Protein 2R5X (pdb70)

Structure (mmCIF, N/CA/C/O backbone):
data_2R5X
#
_entry.id   2R5X
#
_cell.length_a   79.158
_cell.length_b   92.319
_cell.length_c   33.843
_cell.angle_alpha   90.00
_cell.angle_beta   90.00
_cell.angle_gamma   90.00
#
_symmetry.space_group_name_H-M   'P 21 21 2'
#
loop_
_entity.id
_entity.type
_entity.pdbx_description
1 polymer 'Uncharacterized conserved protein'
2 water water
#
loop_
_atom_site.group_PDB
_atom_site.id
_atom_site.type_symbol
_atom_site.label_atom_id
_atom_site.label_alt_id
_atom_site.label_comp_id
_atom_site.label_asym_id
_atom_site.label_entity_id
_atom_site.label_seq_id
_atom_site.pdbx_PDB_ins_code
_atom_site.Cartn_x
_atom_site.Cartn_y
_atom_site.Cartn_z
_atom_site.occupancy
_atom_site.B_iso_or_equiv
_atom_site.auth_seq_id
_atom_site.auth_comp_id
_atom_site.auth_asym_id
_atom_site.auth_atom_id
_atom_site.pdbx_PDB_model_num
ATOM 1 N N . SER A 1 2 ? -6.184 20.475 9.954 1.00 44.27 0 SER A N 1
ATOM 2 C CA A SER A 1 2 ? -7.077 20.624 11.145 0.50 52.12 0 SER A CA 1
ATOM 3 C CA B SER A 1 2 ? -7.124 20.639 11.104 0.50 51.99 0 SER A CA 1
ATOM 4 C C . SER A 1 2 ? -7.676 19.301 11.608 1.00 47.68 0 SER A C 1
ATOM 5 O O . SER A 1 2 ? -8.436 19.257 12.583 1.00 53.54 0 SER A O 1
ATOM 10 N N . LEU A 1 3 ? -7.314 18.218 10.927 1.00 43.79 1 LEU A N 1
ATOM 11 C CA . LEU A 1 3 ? -7.718 16.894 11.366 1.00 25.35 1 LEU A CA 1
ATOM 12 C C . LEU A 1 3 ? -6.777 16.448 12.468 1.00 27.32 1 LEU A C 1
ATOM 13 O O . LEU A 1 3 ? -5.570 16.549 12.322 1.00 28.42 1 LEU A O 1
ATOM 18 N N . LYS A 1 4 ? -7.334 15.968 13.573 1.00 17.55 2 LYS A N 1
ATOM 19 C CA . LYS A 1 4 ? -6.525 15.466 14.675 1.00 20.34 2 LYS A CA 1
ATOM 20 C C . LYS A 1 4 ? -6.774 13.978 14.837 1.00 25.38 2 LYS A C 1
ATOM 21 O O . LYS A 1 4 ? -7.800 13.462 14.397 1.00 24.91 2 LYS A O 1
ATOM 27 N N . PHE A 1 5 ? -5.824 13.290 15.458 1.00 22.54 3 PHE A N 1
ATOM 28 C CA . PHE A 1 5 ? -5.994 11.882 15.772 1.00 27.28 3 PHE A CA 1
ATOM 29 C C . PHE A 1 5 ? -5.943 11.688 17.279 1.00 29.96 3 PHE A C 1
ATOM 30 O O . PHE A 1 5 ? -4.875 11.762 17.900 1.00 27.13 3 PHE A O 1
ATOM 38 N N . GLU A 1 6 ? -7.118 11.468 17.855 1.00 25.48 4 GLU A N 1
ATOM 39 C CA . GLU A 1 6 ? -7.258 11.241 19.287 1.00 24.45 4 GLU A CA 1
ATOM 40 C C . GLU A 1 6 ? -7.110 9.759 19.618 1.00 30.16 4 GLU A C 1
ATOM 41 O O . GLU A 1 6 ? -7.241 8.903 18.737 1.00 34.51 4 GLU A O 1
ATOM 47 N N . ASN A 1 7 ? -6.830 9.468 20.888 1.00 26.67 5 ASN A N 1
ATOM 48 C CA . ASN A 1 7 ? -6.747 8.093 21.407 1.00 38.17 5 ASN A CA 1
ATOM 49 C C . ASN A 1 7 ? -5.701 7.184 20.751 1.00 39.41 5 ASN A C 1
ATOM 50 O O . ASN A 1 7 ? -5.893 5.972 20.667 1.00 36.10 5 ASN A O 1
ATOM 55 N N . THR A 1 8 ? -4.591 7.768 20.303 1.00 37.46 6 THR A N 1
ATOM 56 C CA . THR A 1 8 ? -3.450 6.982 19.826 1.00 33.80 6 THR A CA 1
ATOM 57 C C . THR A 1 8 ? -2.612 6.471 21.005 1.00 35.95 6 THR A C 1
ATOM 58 O O . THR A 1 8 ? -1.842 5.522 20.867 1.00 36.12 6 THR A O 1
ATOM 62 N N . GLY A 1 9 ? -2.747 7.132 22.152 1.00 36.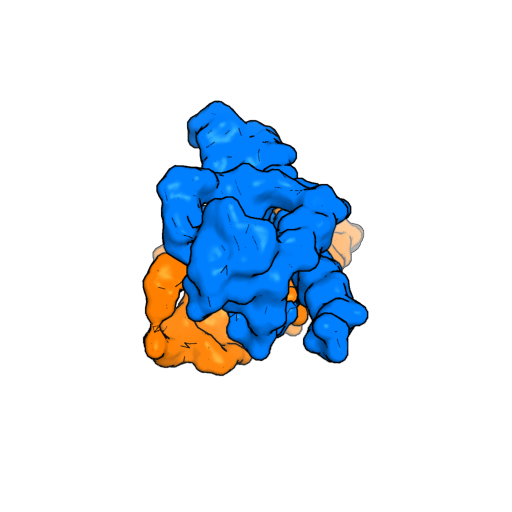31 7 GLY A N 1
ATOM 63 C CA . GLY A 1 9 ? -1.950 6.826 23.337 1.00 40.33 7 GLY A CA 1
ATOM 64 C C . GLY A 1 9 ? -0.625 7.570 23.430 1.00 43.46 7 GLY A C 1
ATOM 65 O O . GLY A 1 9 ? 0.097 7.433 24.424 1.00 35.35 7 GLY A O 1
ATOM 66 N N . LEU A 1 10 ? -0.307 8.361 22.404 1.00 28.57 8 LEU A N 1
ATOM 67 C CA . LEU A 1 10 ? 1.019 8.985 22.281 1.00 24.78 8 LEU A CA 1
ATOM 68 C C . LEU A 1 10 ? 1.286 10.064 23.322 1.00 27.39 8 LEU A C 1
ATOM 69 O O . LEU A 1 10 ? 2.422 10.236 23.770 1.00 32.14 8 LEU A O 1
ATOM 74 N N . GLU A 1 11 ? 0.229 10.764 23.727 1.00 27.90 9 GLU A N 1
ATOM 75 C CA . GLU A 1 11 ? 0.347 11.888 24.658 1.00 28.93 9 GLU A CA 1
ATOM 76 C C . GLU A 1 11 ? 0.563 11.445 26.111 1.00 32.44 9 GLU A C 1
ATOM 77 O O . GLU A 1 11 ? 0.725 12.287 26.997 1.00 37.94 9 GLU A O 1
ATOM 83 N N . ASN A 1 12 ? 0.563 10.133 26.347 1.00 42.76 10 ASN A N 1
ATOM 84 C CA . ASN A 1 12 ? 0.567 9.569 27.705 1.00 52.33 10 ASN A CA 1
ATOM 85 C C . ASN A 1 12 ? 1.932 9.106 28.217 1.00 53.65 10 ASN A C 1
ATOM 86 O O . ASN A 1 12 ? 2.055 8.712 29.381 1.00 66.12 10 ASN A O 1
ATOM 91 N N . GLN A 1 13 ? 2.945 9.140 27.356 1.00 43.70 11 GLN A N 1
ATOM 92 C CA . GLN A 1 13 ? 4.296 8.771 27.767 1.00 54.38 11 GLN A CA 1
ATOM 93 C C . GLN A 1 13 ? 5.375 9.620 27.089 1.00 53.90 11 GLN A C 1
ATOM 94 O O . GLN A 1 13 ? 5.175 10.162 26.001 1.00 59.92 11 GLN A O 1
ATOM 100 N N . THR A 1 14 ? 6.514 9.728 27.764 1.00 60.99 12 THR A N 1
ATOM 101 C CA . THR A 1 14 ? 7.640 10.537 27.311 1.00 46.18 12 THR A CA 1
ATOM 102 C C . THR A 1 14 ? 8.747 9.635 26.769 1.00 45.51 12 THR A C 1
ATOM 103 O O . THR A 1 14 ? 8.793 8.441 27.081 1.00 52.44 12 THR A O 1
ATOM 107 N N . VAL A 1 15 ? 9.636 10.206 25.962 1.00 37.41 13 VAL A N 1
ATOM 108 C CA . VAL A 1 15 ? 10.676 9.434 25.280 1.00 43.41 13 VAL A CA 1
ATOM 109 C C . VAL A 1 15 ? 11.923 10.294 25.021 1.00 34.27 13 VAL A C 1
ATOM 110 O O . VAL A 1 15 ? 11.815 11.501 24.795 1.00 41.15 13 VAL A O 1
ATOM 114 N N . GLU A 1 16 ? 13.100 9.673 25.087 1.00 42.00 14 GLU A N 1
ATOM 115 C CA . GLU A 1 16 ? 14.350 10.334 24.720 1.00 45.46 14 GLU A CA 1
ATOM 116 C C . GLU A 1 16 ? 14.372 10.640 23.221 1.00 38.55 14 GLU A C 1
ATOM 117 O O . GLU A 1 16 ? 13.953 9.807 22.415 1.00 44.78 14 GLU A O 1
ATOM 123 N N . LEU A 1 17 ? 14.859 11.834 22.872 1.00 36.78 15 LEU A N 1
ATOM 124 C CA . LEU A 1 17 ? 14.831 12.355 21.499 1.00 34.18 15 LEU A CA 1
ATOM 125 C C . LEU A 1 17 ? 15.556 11.477 20.470 1.00 40.80 15 LEU A C 1
ATOM 126 O O . LEU A 1 17 ? 15.032 11.248 19.376 1.00 35.46 15 LEU A O 1
ATOM 131 N N . SER A 1 18 ? 16.745 10.989 20.824 1.00 43.11 16 SER A N 1
ATOM 132 C CA . SER A 1 18 ? 17.525 10.115 19.940 1.00 36.23 16 SER A CA 1
ATOM 133 C C . SER A 1 18 ? 16.750 8.846 19.579 1.00 31.87 16 SER A C 1
ATOM 134 O O . SER A 1 18 ? 16.795 8.380 18.437 1.00 45.64 16 SER A O 1
ATOM 137 N N . ARG A 1 19 ? 16.028 8.312 20.557 1.00 28.61 17 ARG A N 1
ATOM 138 C CA . ARG A 1 19 ? 15.199 7.131 20.363 1.00 37.61 17 ARG A CA 1
ATOM 139 C C . ARG A 1 19 ? 13.958 7.454 19.531 1.00 43.81 17 ARG A C 1
ATOM 140 O O . ARG A 1 19 ? 13.528 6.637 18.713 1.00 43.42 17 ARG A O 1
ATOM 148 N N . LEU A 1 20 ? 13.406 8.652 19.728 1.00 42.97 18 LEU A N 1
ATOM 149 C CA . LEU A 1 20 ? 12.274 9.129 18.930 1.00 36.54 18 LEU A CA 1
ATOM 150 C C . LEU A 1 20 ? 12.672 9.318 17.465 1.00 29.93 18 LEU A C 1
ATOM 151 O O . LEU A 1 20 ? 11.976 8.828 16.565 1.00 34.94 18 LEU A O 1
ATOM 156 N N . ASP A 1 21 ? 13.794 10.014 17.251 1.00 28.34 19 ASP A N 1
ATOM 157 C CA . ASP A 1 21 ? 14.382 10.254 15.930 1.00 32.69 19 ASP A CA 1
ATOM 158 C C . ASP A 1 21 ? 14.579 8.981 15.100 1.00 38.67 19 ASP A C 1
ATOM 159 O O . ASP A 1 21 ? 14.232 8.951 13.916 1.00 33.95 19 ASP A O 1
ATOM 164 N N . ASP A 1 22 ? 15.140 7.947 15.730 1.00 42.55 20 ASP A N 1
ATOM 165 C CA A ASP A 1 22 ? 15.355 6.666 15.068 0.50 36.26 20 ASP A CA 1
ATOM 166 C CA B ASP A 1 22 ? 15.355 6.654 15.078 0.50 36.70 20 ASP A CA 1
ATOM 167 C C . ASP A 1 22 ? 14.032 6.054 14.615 1.00 29.68 20 ASP A C 1
ATOM 168 O O . ASP A 1 22 ? 13.911 5.606 13.473 1.00 38.33 20 ASP A O 1
ATOM 177 N N . ILE A 1 23 ? 13.046 6.058 15.512 1.00 26.16 21 ILE A N 1
ATOM 178 C CA . ILE A 1 23 ? 11.715 5.514 15.235 1.00 29.94 21 ILE A CA 1
ATOM 179 C C . ILE A 1 23 ? 11.032 6.245 14.071 1.00 35.38 21 ILE A C 1
ATOM 180 O O . ILE A 1 23 ? 10.536 5.602 13.146 1.00 35.82 21 ILE A O 1
ATOM 185 N N . MET A 1 24 ? 11.053 7.579 14.104 1.00 29.58 22 MET A N 1
ATOM 186 C CA . MET A 1 24 ? 10.411 8.416 13.072 1.00 20.55 22 MET A CA 1
ATOM 187 C C . MET A 1 24 ? 10.971 8.229 11.675 1.00 25.36 22 MET A C 1
ATOM 188 O O . MET 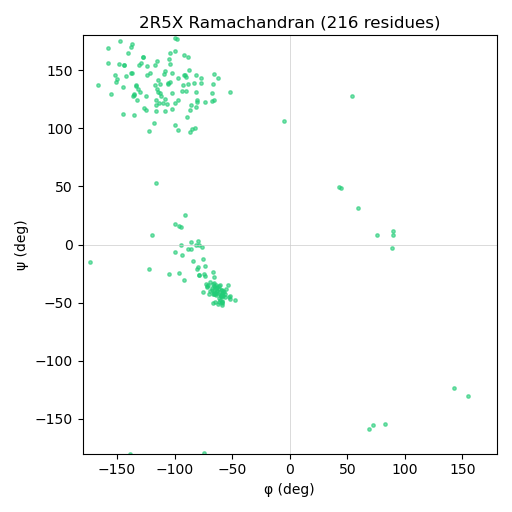A 1 24 ? 10.205 8.113 10.708 1.00 25.03 22 MET A O 1
ATOM 193 N N . GLU A 1 25 ? 12.299 8.211 11.571 1.00 31.91 23 GLU A N 1
ATOM 194 C CA . GLU A 1 25 ? 12.971 8.011 10.280 1.00 47.18 23 GLU A CA 1
ATOM 195 C C . GLU A 1 25 ? 12.618 6.653 9.666 1.00 40.13 23 GLU A C 1
ATOM 196 O O . GLU A 1 25 ? 12.420 6.540 8.454 1.00 36.47 23 GLU A O 1
ATOM 202 N N . ARG A 1 26 ? 12.517 5.649 10.514 1.00 40.39 24 ARG A N 1
ATOM 203 C CA A ARG A 1 26 ? 12.151 4.298 10.145 0.50 40.87 24 ARG A CA 1
ATOM 204 C CA B ARG A 1 26 ? 12.163 4.284 10.183 0.50 43.02 24 ARG A CA 1
ATOM 205 C C . ARG A 1 26 ? 10.752 4.222 9.613 1.00 41.13 24 ARG A C 1
ATOM 206 O O . ARG A 1 26 ? 10.450 3.462 8.749 1.00 38.79 24 ARG A O 1
ATOM 221 N N . LEU A 1 27 ? 9.882 5.025 10.178 1.00 37.26 25 LEU A N 1
ATOM 222 C CA . LEU A 1 27 ? 8.472 4.998 9.803 1.00 29.85 25 LEU A CA 1
ATOM 223 C C . LEU A 1 27 ? 8.100 6.020 8.739 1.00 25.38 25 LEU A C 1
ATOM 224 O O . LEU A 1 27 ? 6.920 6.291 8.518 1.00 30.65 25 LEU A O 1
ATOM 229 N N . GLY A 1 28 ? 9.109 6.566 8.069 1.00 31.37 26 GLY A N 1
ATOM 230 C CA . GLY A 1 28 ? 8.890 7.428 6.906 1.00 32.16 26 GLY A CA 1
ATOM 231 C C . GLY A 1 28 ? 8.735 8.916 7.184 1.00 30.20 26 GLY A C 1
ATOM 232 O O . GLY A 1 28 ? 8.359 9.673 6.290 1.00 28.51 26 GLY A O 1
ATOM 233 N N . PHE A 1 29 ? 9.038 9.339 8.408 1.00 29.38 27 PHE A N 1
ATOM 234 C CA . PHE A 1 29 ? 8.927 10.751 8.785 1.00 27.80 27 PHE A CA 1
ATOM 235 C C . PHE A 1 29 ? 10.244 11.469 8.528 1.00 31.78 27 PHE A C 1
ATOM 236 O O . PHE A 1 29 ? 11.317 10.883 8.677 1.00 41.01 27 PHE A O 1
ATOM 244 N N . VAL A 1 30 ? 10.160 12.738 8.138 1.00 27.21 28 VAL A N 1
ATOM 245 C CA . VAL A 1 30 ? 11.335 13.616 8.112 1.00 28.01 28 VAL A CA 1
ATOM 246 C C . VAL A 1 30 ? 11.115 14.766 9.104 1.00 33.20 28 VAL A C 1
ATOM 247 O O . VAL A 1 30 ? 9.965 15.102 9.409 1.00 30.77 28 VAL A O 1
ATOM 251 N N . ARG A 1 31 ? 12.164 15.361 9.621 1.00 31.85 29 ARG A N 1
ATOM 252 C CA A ARG A 1 31 ? 12.029 16.494 10.505 0.50 26.93 29 ARG A CA 1
ATOM 253 C CA B ARG A 1 31 ? 12.036 16.478 10.537 0.50 25.59 29 ARG A CA 1
ATOM 254 C C . ARG A 1 31 ? 11.437 17.672 9.805 1.00 29.49 29 ARG A C 1
ATOM 255 O O . ARG A 1 31 ? 11.736 17.905 8.688 1.00 24.13 29 ARG A O 1
ATOM 270 N N . ALA A 1 32 ? 10.607 18.404 10.492 1.00 24.36 30 ALA A N 1
ATOM 271 C CA . ALA A 1 32 ? 9.968 19.575 9.917 1.00 30.71 30 ALA A CA 1
ATOM 272 C C . ALA A 1 32 ? 9.997 20.707 10.926 1.00 28.63 30 ALA A C 1
ATOM 273 O O . ALA A 1 32 ? 10.401 20.503 12.074 1.00 23.85 30 ALA A O 1
ATOM 275 N N . ALA A 1 33 ? 9.576 21.896 10.484 1.00 32.27 31 ALA A N 1
ATOM 276 C CA . ALA A 1 33 ? 9.470 23.104 11.325 1.00 33.00 31 ALA A CA 1
ATOM 277 C C . ALA A 1 33 ? 10.662 23.285 12.253 1.00 28.78 31 ALA A C 1
ATOM 278 O O . ALA A 1 33 ? 10.504 23.495 13.456 1.00 25.38 31 ALA A O 1
ATOM 280 N N . GLN A 1 34 ? 11.856 23.192 11.681 1.00 22.29 32 GLN A N 1
ATOM 281 C CA . GLN A 1 34 ? 13.078 23.092 12.479 1.00 31.37 32 GLN A CA 1
ATOM 282 C C . GLN A 1 34 ? 13.562 24.425 13.047 1.00 32.35 32 GLN A C 1
ATOM 283 O O . GLN A 1 34 ? 14.565 24.476 13.755 1.00 34.66 32 GLN A O 1
ATOM 289 N N . TRP A 1 35 ? 12.827 25.491 12.751 1.00 31.12 33 TRP A N 1
ATOM 290 C CA . TRP A 1 35 ? 13.079 26.806 13.332 1.00 38.52 33 TRP A CA 1
ATOM 291 C C . TRP A 1 35 ? 12.657 26.883 14.796 1.00 40.07 33 TRP A C 1
ATOM 292 O O . TRP A 1 35 ? 13.199 27.685 15.562 1.00 32.72 33 TRP A O 1
ATOM 303 N N . ASP A 1 36 ? 11.682 26.051 15.163 1.00 34.76 34 ASP A N 1
ATOM 304 C CA . ASP A 1 36 ? 11.114 26.020 16.508 1.00 32.93 34 ASP A CA 1
ATOM 305 C C . ASP A 1 36 ? 12.104 25.365 17.470 1.00 32.89 34 ASP A C 1
ATOM 306 O O . ASP A 1 36 ? 12.518 24.224 17.259 1.00 32.56 34 ASP A O 1
ATOM 311 N N . TYR A 1 37 ? 12.481 26.096 18.519 1.00 29.07 35 TYR A N 1
ATOM 312 C CA . TYR A 1 37 ? 13.418 25.585 19.527 1.00 28.52 35 TYR A CA 1
ATOM 313 C C . TYR A 1 37 ? 12.740 24.937 20.744 1.00 22.75 35 TYR A C 1
ATOM 314 O O . TYR A 1 37 ? 13.409 24.328 21.579 1.00 32.07 35 TYR A O 1
ATOM 323 N N . GLU A 1 38 ? 11.422 25.077 20.840 1.00 24.68 36 GLU A N 1
ATOM 324 C CA . GLU A 1 38 ? 10.656 24.459 21.925 1.00 30.46 36 GLU A CA 1
ATOM 325 C C . GLU A 1 38 ? 10.139 23.074 21.561 1.00 39.33 36 GLU A C 1
ATOM 326 O O . GLU A 1 38 ? 9.996 22.212 22.437 1.00 39.33 36 GLU A O 1
ATOM 332 N N . ARG A 1 39 ? 9.871 22.872 20.269 1.00 28.74 37 ARG A N 1
ATOM 333 C CA . ARG A 1 39 ? 9.225 21.659 19.770 1.00 26.84 37 ARG A CA 1
ATOM 334 C C . ARG A 1 39 ? 10.051 20.907 18.736 1.00 24.70 37 ARG A C 1
ATOM 335 O O . ARG A 1 39 ? 10.787 21.514 17.958 1.00 26.84 37 ARG A O 1
ATOM 343 N N . VAL A 1 40 ? 9.915 19.582 18.727 1.00 24.84 38 VAL A N 1
ATOM 344 C CA . VAL A 1 40 ? 10.386 18.768 17.602 1.00 25.62 38 VAL A CA 1
ATOM 345 C C . VAL A 1 40 ? 9.177 18.311 16.795 1.00 21.79 38 VAL A C 1
ATOM 346 O O . VAL A 1 40 ? 8.154 17.938 17.362 1.00 20.89 38 VAL A O 1
ATOM 350 N N . THR A 1 41 ? 9.313 18.341 15.473 1.00 24.68 39 THR A N 1
ATOM 351 C CA . THR A 1 41 ? 8.213 18.079 14.561 1.00 22.75 39 THR A CA 1
ATOM 352 C C . THR A 1 41 ? 8.658 17.108 13.473 1.00 27.45 39 THR A C 1
ATOM 353 O O . THR A 1 41 ? 9.757 17.239 12.927 1.00 26.18 39 THR A O 1
ATOM 357 N N . TYR A 1 42 ? 7.800 16.136 13.164 1.00 24.11 40 TYR A N 1
ATOM 358 C CA . TYR A 1 42 ? 8.083 15.151 12.125 1.00 25.67 40 TYR A CA 1
ATOM 359 C C . TYR A 1 42 ? 6.906 15.051 11.180 1.00 24.60 40 TYR A C 1
ATOM 360 O O . TYR A 1 42 ? 5.769 14.916 11.622 1.00 26.24 40 TYR A O 1
ATOM 369 N N . ASP A 1 43 ? 7.179 15.109 9.881 1.00 21.74 41 ASP A N 1
ATOM 370 C CA . ASP A 1 43 ? 6.121 15.035 8.874 1.00 20.62 41 ASP A CA 1
ATOM 371 C C . ASP A 1 43 ? 6.300 13.808 8.004 1.00 24.53 41 ASP A C 1
ATOM 372 O O . ASP A 1 43 ? 7.416 13.498 7.594 1.00 24.73 41 ASP A O 1
ATOM 377 N N . ARG A 1 44 ? 5.202 13.115 7.725 1.00 26.79 42 ARG A N 1
ATOM 378 C CA . ARG A 1 44 ? 5.193 12.109 6.669 1.00 26.30 42 ARG A CA 1
ATOM 379 C C . ARG A 1 44 ? 4.231 12.570 5.595 1.00 25.50 42 ARG A C 1
ATOM 380 O O . ARG A 1 44 ? 3.041 12.774 5.855 1.00 26.26 42 ARG A O 1
ATOM 388 N N . LYS A 1 45 ? 4.763 12.744 4.393 1.00 23.95 43 LYS A N 1
ATOM 389 C CA . LYS A 1 45 ? 4.022 13.347 3.294 1.00 30.75 43 LYS A CA 1
ATOM 390 C C . LYS A 1 45 ? 3.332 12.306 2.434 1.00 33.19 43 LYS A C 1
ATOM 391 O O . LYS A 1 45 ? 3.903 11.261 2.110 1.00 28.61 43 LYS A O 1
ATOM 397 N N . TYR A 1 46 ? 2.094 12.616 2.072 1.00 25.87 44 TYR A N 1
ATOM 398 C CA . TYR A 1 46 ? 1.319 11.826 1.144 1.00 26.76 44 TYR A CA 1
ATOM 399 C C . TYR A 1 46 ? 0.955 12.775 0.021 1.00 33.11 44 TYR A C 1
ATOM 400 O O . TYR A 1 46 ? 0.009 13.557 0.146 1.00 29.82 44 TYR A O 1
ATOM 409 N N . VAL A 1 47 ? 1.725 12.732 -1.062 1.00 27.86 45 VAL A N 1
ATOM 410 C CA . VAL A 1 47 ? 1.435 13.588 -2.211 1.00 38.73 45 VAL A CA 1
ATOM 411 C C . VAL A 1 47 ? 0.363 12.963 -3.096 1.00 39.21 45 VAL A C 1
ATOM 412 O O . VAL A 1 47 ? 0.340 11.748 -3.315 1.00 37.92 45 VAL A O 1
ATOM 416 N N . VAL A 1 48 ? -0.546 13.806 -3.570 1.00 37.21 46 VAL A N 1
ATOM 417 C CA . VAL A 1 48 ? -1.675 13.373 -4.386 1.00 39.12 46 VAL A CA 1
ATOM 418 C C . VAL A 1 48 ? -1.852 14.390 -5.503 1.00 37.65 46 VAL A C 1
ATOM 419 O O . VAL A 1 48 ? -1.097 15.359 -5.573 1.00 32.96 46 VAL A O 1
ATOM 423 N N . LYS A 1 49 ? -2.847 14.169 -6.362 1.00 34.86 47 LYS A N 1
ATOM 424 C CA . LYS A 1 49 ? -3.145 15.073 -7.476 1.00 40.18 47 LYS A CA 1
ATOM 425 C C . LYS A 1 49 ? -3.331 16.531 -7.042 1.00 37.27 47 LYS A C 1
ATOM 426 O O . LYS A 1 49 ? -2.769 17.443 -7.657 1.00 40.44 47 LYS A O 1
ATOM 432 N N . GLU A 1 50 ? -4.084 16.731 -5.963 1.00 34.24 48 GLU A N 1
ATOM 433 C CA . GLU A 1 50 ? -4.487 18.064 -5.528 1.00 40.77 48 GLU A CA 1
ATOM 434 C C . GLU A 1 50 ? -3.427 18.752 -4.678 1.00 49.04 48 GLU A C 1
ATOM 435 O O . GLU A 1 50 ? -3.491 19.964 -4.469 1.00 47.65 48 GLU A O 1
ATOM 441 N N . GLY A 1 51 ? -2.448 17.984 -4.200 1.00 43.72 49 GLY A N 1
ATOM 442 C CA . GLY A 1 51 ? -1.347 18.561 -3.437 1.00 44.14 49 GLY A CA 1
ATOM 443 C C . GLY A 1 51 ? -0.669 17.602 -2.488 1.00 38.14 49 GLY A C 1
ATOM 444 O O . GLY A 1 51 ? -0.289 16.505 -2.879 1.00 36.77 49 GLY A O 1
ATOM 445 N N . THR A 1 52 ? -0.512 18.031 -1.241 1.00 29.09 50 THR A N 1
ATOM 446 C CA . THR A 1 52 ? 0.211 17.263 -0.235 1.00 34.32 50 THR A CA 1
ATOM 447 C C . THR A 1 52 ? -0.589 17.201 1.052 1.00 27.16 50 THR A C 1
ATOM 448 O O . THR A 1 52 ? -0.998 18.229 1.595 1.00 31.88 50 THR A O 1
ATOM 452 N N . TYR A 1 53 ? -0.835 15.981 1.511 1.00 31.50 51 TYR A N 1
ATOM 453 C CA . TYR A 1 53 ? -1.267 15.750 2.874 1.00 21.20 51 TYR A CA 1
ATOM 454 C C . TYR A 1 53 ? -0.042 15.385 3.672 1.00 32.36 51 TYR A C 1
ATOM 455 O O . TYR A 1 53 ? 0.860 14.707 3.165 1.00 33.81 51 TYR A O 1
ATOM 464 N N . TYR A 1 54 ? 0.003 15.837 4.919 1.00 23.44 52 TYR A N 1
ATOM 465 C CA . TYR A 1 54 ? 1.125 15.500 5.779 1.00 25.75 52 TYR A CA 1
ATOM 466 C C . TYR A 1 54 ? 0.676 15.082 7.177 1.00 25.17 52 TYR A C 1
ATOM 467 O O . TYR A 1 54 ? -0.111 15.768 7.826 1.00 30.83 52 TYR A O 1
ATOM 476 N N . LEU A 1 55 ? 1.167 13.928 7.613 1.00 26.17 53 LEU A N 1
ATOM 477 C CA . LEU A 1 55 ? 0.906 13.438 8.957 1.00 25.77 53 LEU A CA 1
ATOM 478 C C . LEU A 1 55 ? 1.965 14.031 9.874 1.00 26.05 53 LEU A C 1
ATOM 479 O O . LEU A 1 55 ? 3.146 13.741 9.727 1.00 20.59 53 LEU A O 1
ATOM 484 N N . ARG A 1 56 ? 1.535 14.854 10.824 1.00 24.58 54 ARG A N 1
ATOM 485 C CA . ARG A 1 56 ? 2.469 15.590 11.667 1.00 26.23 54 ARG A CA 1
ATOM 486 C C . ARG A 1 56 ? 2.468 15.086 13.101 1.00 25.60 54 ARG A C 1
ATOM 487 O O . ARG A 1 56 ? 1.432 15.093 13.766 1.00 27.79 54 ARG A O 1
ATOM 495 N N . VAL A 1 57 ? 3.640 14.653 13.563 1.00 25.69 55 VAL A N 1
ATOM 496 C CA . VAL A 1 57 ? 3.848 14.257 14.961 1.00 19.67 55 VAL A CA 1
ATOM 497 C C . VAL A 1 57 ? 4.790 15.277 15.602 1.00 24.63 55 VAL A C 1
ATOM 498 O O . VAL A 1 57 ? 5.833 15.608 15.048 1.00 23.99 55 VAL A O 1
ATOM 502 N N . GLN A 1 58 ? 4.397 15.777 16.766 1.00 25.12 56 GLN A N 1
ATOM 503 C CA . GLN A 1 58 ? 5.100 16.867 17.404 1.00 22.95 56 GLN A CA 1
ATOM 504 C C . GLN A 1 58 ? 5.237 16.580 18.887 1.00 26.01 56 GLN A C 1
ATOM 505 O O . GLN A 1 58 ? 4.369 15.944 19.493 1.00 23.15 56 GLN A O 1
ATOM 511 N N . GLY A 1 59 ? 6.335 17.053 19.461 1.00 25.80 57 GLY A N 1
ATOM 512 C CA . GLY A 1 59 ? 6.573 16.948 20.888 1.00 23.87 57 GLY A CA 1
ATOM 513 C C . GLY A 1 59 ? 7.387 18.127 21.390 1.00 30.89 57 GLY A C 1
ATOM 514 O O . GLY A 1 59 ? 8.116 18.748 20.622 1.00 27.37 57 GLY A O 1
ATOM 515 N N . TYR A 1 60 ? 7.256 18.447 22.672 1.00 29.68 58 TYR A N 1
ATOM 516 C CA . TYR A 1 60 ? 8.110 19.469 23.276 1.00 28.30 58 TYR A CA 1
ATOM 517 C C . TYR A 1 60 ? 9.201 18.846 24.142 1.00 40.06 58 TYR A C 1
ATOM 518 O O . TYR A 1 60 ? 9.046 17.721 24.645 1.00 31.14 58 TYR A O 1
ATOM 527 N N . ALA A 1 61 ? 10.295 19.581 24.324 1.00 35.31 59 ALA A N 1
ATOM 528 C CA . ALA A 1 61 ? 11.362 19.142 25.213 1.00 44.81 59 ALA A CA 1
ATOM 529 C C . ALA A 1 61 ? 11.020 19.489 26.663 1.00 46.18 59 ALA A C 1
ATOM 530 O O . ALA A 1 61 ? 11.160 20.637 27.083 1.00 48.47 59 ALA A O 1
ATOM 532 N N . ILE A 1 62 ? 10.549 18.489 27.407 1.00 49.44 60 ILE A N 1
ATOM 533 C CA . ILE A 1 62 ? 10.197 18.643 28.823 1.00 60.35 60 ILE A CA 1
ATOM 534 C C . ILE A 1 62 ? 11.461 18.618 29.706 1.00 68.88 60 ILE A C 1
ATOM 535 O O . ILE A 1 62 ? 11.490 19.209 30.788 1.00 76.20 60 ILE A O 1
ATOM 540 N N . GLU A 1 63 ? 12.4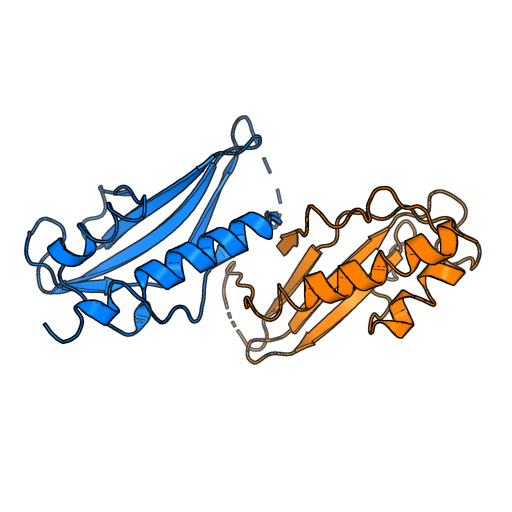95 17.954 29.209 1.00 69.85 61 GLU A N 1
ATOM 541 C CA . GLU A 1 63 ? 13.818 17.924 29.815 1.00 72.63 61 GLU A CA 1
ATOM 542 C C . GLU A 1 63 ? 14.860 18.061 28.700 1.00 67.60 61 GLU A C 1
ATOM 543 O O . GLU A 1 63 ? 14.617 17.617 27.607 1.00 63.89 61 GLU A O 1
ATOM 549 N N . GLY A 1 64 ? 15.997 18.696 28.973 1.00 58.81 62 GLY A N 1
ATOM 550 C CA . GLY A 1 64 ? 17.004 18.988 27.954 1.00 46.92 62 GLY A CA 1
ATOM 551 C C . GLY A 1 64 ? 16.508 20.035 26.976 1.00 46.98 62 GLY A C 1
ATOM 552 O O . GLY A 1 64 ? 15.599 20.805 27.292 1.00 53.92 62 GLY A O 1
ATOM 553 N N . ASN A 1 65 ? 17.104 20.073 25.788 1.00 52.87 63 ASN A N 1
ATOM 554 C CA . ASN A 1 65 ? 16.613 20.942 24.721 1.00 61.26 63 ASN A CA 1
ATOM 555 C C . ASN A 1 65 ? 16.677 20.287 23.337 1.00 64.25 63 ASN A C 1
ATOM 556 O O . ASN A 1 65 ? 17.369 19.286 23.146 1.00 65.81 63 ASN A O 1
ATOM 561 N N . VAL A 1 66 ? 15.959 20.885 22.387 1.00 65.36 64 VAL A N 1
ATOM 562 C CA . VAL A 1 66 ? 15.776 20.375 21.019 1.00 64.68 64 VAL A CA 1
ATOM 563 C C . VAL A 1 66 ? 17.089 20.056 20.275 1.00 66.55 64 VAL A C 1
ATOM 564 O O . VAL A 1 66 ? 17.171 19.083 19.516 1.00 62.67 64 VAL A O 1
ATOM 568 N N . ASP A 1 67 ? 18.120 20.855 20.541 1.00 73.59 65 ASP A N 1
ATOM 569 C CA . ASP A 1 67 ? 19.418 20.716 19.882 1.00 77.34 65 ASP A CA 1
ATOM 570 C C . ASP A 1 67 ? 20.362 19.696 20.539 1.00 78.55 65 ASP A C 1
ATOM 571 O O . ASP A 1 67 ? 21.498 19.517 20.094 1.00 81.05 65 ASP A O 1
ATOM 576 N N . SER A 1 68 ? 19.886 19.026 21.586 1.00 79.59 66 SER A N 1
ATOM 577 C CA . SER A 1 68 ? 20.684 18.032 22.298 1.00 81.41 66 SER A CA 1
ATOM 578 C C . SER A 1 68 ? 20.301 16.600 21.930 1.00 83.79 66 SER A C 1
ATOM 579 O O . SER A 1 68 ? 19.140 16.313 21.629 1.00 81.50 66 SER A O 1
ATOM 582 N N . ARG A 1 69 ? 21.296 15.713 21.955 1.00 92.61 67 ARG A N 1
ATOM 583 C CA . ARG A 1 69 ? 21.100 14.276 21.750 1.00 93.26 67 ARG A CA 1
ATOM 584 C C . ARG A 1 69 ? 20.188 13.712 22.842 1.00 93.03 67 ARG A C 1
ATOM 585 O O . ARG A 1 69 ? 19.212 13.013 22.547 1.00 80.79 67 ARG A O 1
ATOM 593 N N . TYR A 1 70 ? 20.509 14.027 24.097 1.00 93.62 68 TYR A N 1
ATOM 594 C CA . TYR A 1 70 ? 19.585 13.766 25.192 1.00 91.93 68 TYR A CA 1
ATOM 595 C C . TYR A 1 70 ? 18.641 14.941 25.419 1.00 86.53 68 TYR A C 1
ATOM 596 O O . TYR A 1 70 ? 19.044 16.012 25.886 1.00 94.56 68 TYR A O 1
ATOM 605 N N . ALA A 1 71 ? 17.382 14.716 25.070 1.00 69.88 69 ALA A N 1
ATOM 606 C CA . ALA A 1 71 ? 16.281 15.574 25.468 1.00 56.83 69 ALA A CA 1
ATOM 607 C C . ALA A 1 71 ? 15.126 14.635 25.748 1.00 44.74 69 ALA A C 1
ATOM 608 O O . ALA A 1 71 ? 15.012 13.592 25.108 1.00 36.62 69 ALA A O 1
ATOM 610 N N . LEU A 1 72 ? 14.294 14.967 26.726 1.00 42.98 70 LEU A N 1
ATOM 611 C CA . LEU A 1 72 ? 13.102 14.170 26.976 1.00 50.83 70 LEU A CA 1
ATOM 612 C C . LEU A 1 72 ? 11.922 14.841 26.282 1.00 50.05 70 LEU A C 1
ATOM 613 O O . LEU A 1 72 ? 11.652 16.024 26.503 1.00 47.01 70 LEU A O 1
ATOM 618 N N . ILE A 1 73 ? 11.241 14.078 25.430 1.00 42.16 71 ILE A N 1
ATOM 619 C CA . ILE A 1 73 ? 10.171 14.604 24.585 1.00 38.45 71 ILE A CA 1
ATOM 620 C C . ILE A 1 73 ? 8.796 14.118 25.054 1.00 30.27 71 ILE A C 1
ATOM 621 O O . ILE A 1 73 ? 8.566 12.919 25.216 1.00 41.08 71 ILE A O 1
ATOM 626 N N . LYS A 1 74 ? 7.893 15.060 25.299 1.00 35.09 72 LYS A N 1
ATOM 627 C CA . LYS A 1 74 ? 6.494 14.725 25.550 1.00 33.76 72 LYS A CA 1
ATOM 628 C C . LYS A 1 74 ? 5.688 15.009 24.270 1.00 34.06 72 LYS A C 1
ATOM 629 O O . LYS A 1 74 ? 5.595 16.155 23.828 1.00 29.92 72 LYS A O 1
ATOM 635 N N . LEU A 1 75 ? 5.103 13.961 23.693 1.00 27.44 73 LEU A N 1
ATOM 636 C CA . LEU A 1 75 ? 4.380 14.065 22.424 1.00 26.32 73 LEU A CA 1
ATOM 637 C C . LEU A 1 75 ? 2.991 14.675 22.575 1.00 28.26 73 LEU A C 1
ATOM 638 O O . LEU A 1 75 ? 2.287 14.435 23.558 1.00 27.70 73 LEU A O 1
ATOM 643 N N . LEU A 1 76 ? 2.614 15.465 21.576 1.00 27.97 74 LEU A N 1
ATOM 644 C CA . LEU A 1 76 ? 1.314 16.118 21.519 1.00 26.75 74 LEU A CA 1
ATOM 645 C C . LEU A 1 76 ? 0.384 15.327 20.600 1.00 28.51 74 LEU A C 1
ATOM 646 O O . LEU A 1 76 ? 0.788 14.324 20.025 1.00 22.84 74 LEU A O 1
ATOM 651 N N . THR A 1 77 ? -0.861 15.767 20.475 1.00 21.30 75 THR A N 1
ATOM 652 C CA . THR A 1 77 ? -1.834 15.086 19.630 1.00 27.00 75 THR A CA 1
ATOM 653 C C . THR A 1 77 ? -1.441 15.226 18.161 1.00 22.86 75 THR A C 1
ATOM 654 O O . THR A 1 77 ? -1.247 16.351 17.676 1.00 23.14 75 THR A O 1
ATOM 658 N N . PRO A 1 78 ? -1.278 14.084 17.459 1.00 23.77 76 PRO A N 1
ATOM 659 C CA . PRO A 1 78 ? -0.913 14.114 16.037 1.00 24.58 76 PRO A CA 1
ATOM 660 C C . PRO A 1 78 ? -1.996 14.724 15.177 1.00 24.01 76 PRO A C 1
ATOM 661 O O . PRO A 1 78 ? -3.187 14.597 15.496 1.00 27.50 76 PRO A O 1
ATOM 665 N N . ILE A 1 79 ? -1.579 15.403 14.110 1.00 21.65 77 ILE A N 1
ATOM 666 C CA . ILE A 1 79 ? -2.510 16.043 13.185 1.00 22.31 77 ILE A CA 1
ATOM 667 C C . ILE A 1 79 ? -2.251 15.631 11.739 1.00 36.07 77 ILE A C 1
ATOM 668 O O . ILE A 1 79 ? -1.176 15.112 11.424 1.00 35.23 77 ILE A O 1
ATOM 673 N N . MET A 1 80 ? -3.250 15.835 10.877 1.00 30.98 78 MET A N 1
ATOM 674 C CA . MET A 1 80 ? -3.047 15.753 9.430 1.00 29.91 78 MET A CA 1
ATOM 675 C C . MET A 1 80 ? -3.308 17.111 8.801 1.00 28.22 78 MET A C 1
ATOM 676 O O . MET A 1 80 ? -4.436 17.614 8.827 1.00 34.44 78 MET A O 1
ATOM 681 N N . GLY A 1 81 ? -2.256 17.702 8.247 1.00 24.99 79 GLY A N 1
ATOM 682 C CA . GLY A 1 81 ? -2.381 18.953 7.505 1.00 27.94 79 GLY A CA 1
ATOM 683 C C . GLY A 1 81 ? -2.599 18.726 6.021 1.00 28.95 79 GLY A C 1
ATOM 684 O O . GLY A 1 81 ? -2.343 17.639 5.499 1.00 31.49 79 GLY A O 1
ATOM 685 N N . LYS A 1 82 ? -3.064 19.769 5.345 1.00 31.50 80 LYS A N 1
ATOM 686 C CA . LYS A 1 82 ? -3.401 19.703 3.938 1.00 32.15 80 LYS A CA 1
ATOM 687 C C . LYS A 1 82 ? -2.877 20.942 3.215 1.00 32.82 80 LYS A C 1
ATOM 688 O O . LYS A 1 82 ? -3.144 22.071 3.631 1.00 29.96 80 LYS A O 1
ATOM 694 N N . HIS A 1 83 ? -2.135 20.718 2.134 1.00 27.44 81 HIS A N 1
ATOM 695 C CA . HIS A 1 83 ? -1.646 21.804 1.279 1.00 36.70 81 HIS A CA 1
ATOM 696 C C . HIS A 1 83 ? -2.011 21.592 -0.197 1.00 34.46 81 HIS A C 1
ATOM 697 O O . HIS A 1 83 ? -1.564 20.629 -0.823 1.00 32.66 81 HIS A O 1
ATOM 704 N N . TYR A 1 84 ? -2.803 22.510 -0.747 1.00 34.88 82 TYR A N 1
ATOM 705 C CA . TYR A 1 84 ? -3.234 22.448 -2.153 1.00 43.72 82 TYR A CA 1
ATOM 706 C C . TYR A 1 84 ? -2.167 22.958 -3.127 1.00 38.39 82 TYR A C 1
ATOM 707 O O . TYR A 1 84 ? -1.696 24.098 -3.006 1.00 32.51 82 TYR A O 1
ATOM 716 N N . TYR A 1 85 ? -1.806 22.106 -4.090 1.00 29.82 83 TYR A N 1
ATOM 717 C CA . TYR A 1 85 ? -0.945 22.469 -5.226 1.00 48.25 83 TYR A CA 1
ATOM 718 C C . TYR A 1 85 ? -1.197 21.536 -6.427 1.00 59.09 83 TYR A C 1
ATOM 719 O O . TYR A 1 85 ? -1.144 20.314 -6.280 1.00 60.00 83 TYR A O 1
ATOM 728 N N . PRO A 1 86 ? -1.435 22.100 -7.629 1.00 66.19 84 PRO A N 1
ATOM 729 C CA . PRO A 1 86 ? -1.504 23.513 -7.996 1.00 70.94 84 PRO A CA 1
ATOM 730 C C . PRO A 1 86 ? -2.876 24.148 -7.766 1.00 82.21 84 PRO A C 1
ATOM 731 O O . PRO A 1 86 ? -3.785 23.985 -8.588 1.00 85.64 84 PRO A O 1
ATOM 735 N N . HIS A 1 87 ? -2.990 24.860 -6.641 1.00 93.62 85 HIS A N 1
ATOM 736 C CA . HIS A 1 87 ? -4.170 25.647 -6.244 1.00 98.09 85 HIS A CA 1
ATOM 737 C C . HIS A 1 87 ? -5.487 24.866 -6.236 1.00 95.13 85 HIS A C 1
ATOM 738 O O . HIS A 1 87 ? -6.371 25.126 -5.418 1.00 90.77 85 HIS A O 1
ATOM 745 N N . ASP A 1 94 ? -14.350 24.634 5.123 1.00 79.34 92 ASP A N 1
ATOM 746 C CA . ASP A 1 94 ? -14.520 23.268 5.605 1.00 82.86 92 ASP A CA 1
ATOM 747 C C . ASP A 1 94 ? -13.805 22.269 4.693 1.00 76.69 92 ASP A C 1
ATOM 748 O O . ASP A 1 94 ? -14.258 21.985 3.579 1.00 64.67 92 ASP A O 1
ATOM 753 N N . GLU A 1 95 ? -12.685 21.743 5.183 1.00 72.90 93 GLU A N 1
ATOM 754 C CA . GLU A 1 95 ? -11.855 20.812 4.420 1.00 72.85 93 GLU A CA 1
ATOM 755 C C . GLU A 1 95 ? -12.455 19.406 4.391 1.00 62.26 93 GLU A C 1
ATOM 756 O O . GLU A 1 95 ? -12.980 18.920 5.396 1.00 57.68 93 GLU A O 1
ATOM 762 N N . HIS A 1 96 ? -12.390 18.765 3.251 1.00 58.42 94 HIS A N 1
ATOM 763 C CA . HIS A 1 96 ? -12.758 17.382 3.153 1.00 56.29 94 HIS A CA 1
ATOM 764 C C . HIS A 1 96 ? -11.519 16.545 3.167 1.00 54.28 94 HIS A C 1
ATOM 765 O O . HIS A 1 96 ? -10.655 16.684 2.352 1.00 64.51 94 HIS A O 1
ATOM 772 N N . PHE A 1 97 ? -11.436 15.666 4.116 1.00 40.84 95 PHE A N 1
ATOM 773 C CA . PHE A 1 97 ? -10.322 14.731 4.209 1.00 24.34 95 PHE A CA 1
ATOM 774 C C . PHE A 1 97 ? -10.741 13.355 3.706 1.00 33.67 95 PHE A C 1
ATOM 775 O O . PHE A 1 97 ? -11.782 12.846 4.108 1.00 27.51 95 PHE A O 1
ATOM 783 N N . PRO A 1 98 ? -9.941 12.761 2.805 1.00 28.94 96 PRO A N 1
ATOM 784 C CA . PRO A 1 98 ? -10.211 11.437 2.250 1.00 30.52 96 PRO A CA 1
ATOM 785 C C . PRO A 1 98 ? -10.090 10.343 3.296 1.00 33.06 96 PRO A C 1
ATOM 786 O O . PRO A 1 98 ? -9.094 10.284 4.010 1.00 24.20 96 PRO A O 1
ATOM 790 N N . SER A 1 99 ? -11.100 9.481 3.373 1.00 35.12 97 SER A N 1
ATOM 791 C CA . SER A 1 99 ? -11.160 8.433 4.398 1.00 36.05 97 SER A CA 1
ATOM 792 C C . SER A 1 99 ? -10.003 7.430 4.322 1.00 33.69 97 SER A C 1
ATOM 793 O O . SER A 1 99 ? -9.524 6.964 5.356 1.00 40.76 97 SER A O 1
ATOM 796 N N . SER A 1 100 ? -9.560 7.120 3.104 1.00 30.97 98 SER A N 1
ATOM 797 C CA . SER A 1 100 ? -8.436 6.202 2.887 1.00 38.94 98 SER A CA 1
ATOM 798 C C . SER A 1 100 ? -7.135 6.733 3.482 1.00 33.44 98 SER A C 1
ATOM 799 O O . SER A 1 100 ? -6.362 5.981 4.075 1.00 33.02 98 SER A O 1
ATOM 802 N N . LEU A 1 101 ? -6.901 8.028 3.317 1.00 26.25 99 LEU A N 1
ATOM 803 C CA . LEU A 1 101 ? -5.687 8.654 3.837 1.00 36.61 99 LEU A CA 1
ATOM 804 C C . LEU A 1 101 ? -5.723 8.757 5.363 1.00 28.84 99 LEU A C 1
ATOM 805 O O . LEU A 1 101 ? -4.700 8.583 6.024 1.00 38.35 99 LEU A O 1
ATOM 810 N N . VAL A 1 102 ? -6.913 9.011 5.903 1.00 28.17 100 VAL A N 1
ATOM 811 C CA . VAL A 1 102 ? -7.169 8.975 7.349 1.00 28.91 100 VAL A CA 1
ATOM 812 C C . VAL A 1 102 ? -6.838 7.621 7.960 1.00 30.97 100 VA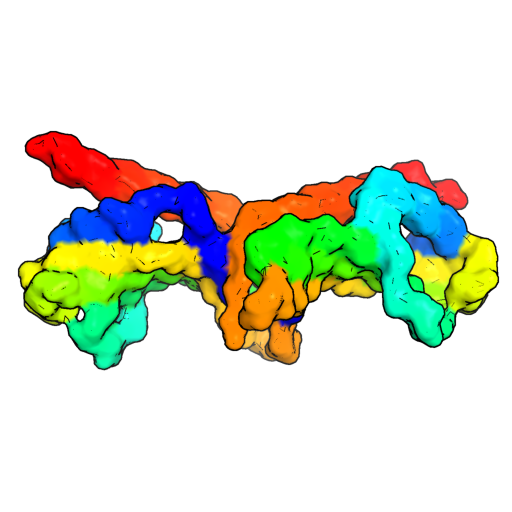L A C 1
ATOM 813 O O . VAL A 1 102 ? -6.197 7.546 9.017 1.00 38.16 100 VAL A O 1
ATOM 817 N N . SER A 1 103 ? -7.259 6.557 7.277 1.00 28.52 101 SER A N 1
ATOM 818 C CA . SER A 1 103 ? -6.990 5.192 7.719 1.00 27.02 101 SER A CA 1
ATOM 819 C C . SER A 1 103 ? -5.501 4.858 7.692 1.00 25.19 101 SER A C 1
ATOM 820 O O . SER A 1 103 ? -4.995 4.244 8.629 1.00 30.24 101 SER A O 1
ATOM 823 N N . GLN A 1 104 ? -4.808 5.278 6.633 1.00 31.07 102 GLN A N 1
ATOM 824 C CA . GLN A 1 104 ? -3.358 5.102 6.511 1.00 29.93 102 GLN A CA 1
ATOM 825 C C . GLN A 1 104 ? -2.589 5.811 7.628 1.00 32.01 102 GLN A C 1
ATOM 826 O O . GLN A 1 104 ? -1.639 5.252 8.189 1.00 22.98 102 GLN A O 1
ATOM 832 N N . CYS A 1 105 ? -3.005 7.034 7.949 1.00 26.30 103 CYS A N 1
ATOM 833 C CA . CYS A 1 105 ? -2.377 7.802 9.027 1.00 28.48 103 CYS A CA 1
ATOM 834 C C . CYS A 1 105 ? -2.636 7.164 10.384 1.00 24.88 103 CYS A C 1
ATOM 835 O O . CYS A 1 105 ? -1.753 7.124 11.231 1.00 23.68 103 CYS A O 1
ATOM 838 N N . GLN A 1 106 ? -3.843 6.654 10.579 1.00 27.76 104 GLN A N 1
ATOM 839 C CA . GLN A 1 106 ? -4.165 5.880 11.781 1.00 34.33 104 GLN A CA 1
ATOM 840 C C . GLN A 1 106 ? -3.253 4.669 11.951 1.00 26.15 104 GLN A C 1
ATOM 841 O O . GLN A 1 106 ? -2.826 4.373 13.065 1.00 33.21 104 GLN A O 1
ATOM 847 N N . ASN A 1 107 ? -2.949 3.991 10.840 1.00 30.08 105 ASN A N 1
ATOM 848 C CA . ASN A 1 107 ? -2.072 2.818 10.833 1.00 29.16 105 ASN A CA 1
ATOM 849 C C . ASN A 1 107 ? -0.635 3.158 11.194 1.00 33.54 105 ASN A C 1
ATOM 850 O O . ASN A 1 107 ? 0.017 2.424 11.940 1.00 32.22 105 ASN A O 1
ATOM 855 N N . VAL A 1 108 ? -0.146 4.267 10.646 1.00 27.90 106 VAL A N 1
ATOM 856 C CA . VAL A 1 108 ? 1.220 4.713 10.890 1.00 22.34 106 VAL A CA 1
ATOM 857 C C . VAL A 1 108 ? 1.381 5.108 12.362 1.00 27.80 106 VAL A C 1
ATOM 858 O O . VAL A 1 108 ? 2.375 4.764 12.999 1.00 23.32 106 VAL A O 1
ATOM 862 N N . LEU A 1 109 ? 0.382 5.791 12.911 1.00 23.73 107 LEU A N 1
ATOM 863 C CA . LEU A 1 109 ? 0.409 6.187 14.323 1.00 23.41 107 LEU A CA 1
ATOM 864 C C . LEU A 1 109 ? 0.383 4.987 15.285 1.00 23.81 107 LEU A C 1
ATOM 865 O O . LEU A 1 109 ? 1.036 5.006 16.334 1.00 26.39 107 LEU A O 1
ATOM 870 N N . ALA A 1 110 ? -0.359 3.946 14.915 1.00 21.50 108 ALA A N 1
ATOM 871 C CA . ALA A 1 110 ? -0.368 2.681 15.669 1.00 23.54 108 ALA A CA 1
ATOM 872 C C . ALA A 1 110 ? 1.022 2.046 15.745 1.00 24.67 108 ALA A C 1
ATOM 873 O O . ALA A 1 110 ? 1.417 1.515 16.785 1.00 31.45 108 ALA A O 1
ATOM 875 N N . GLN A 1 111 ? 1.777 2.114 14.655 1.00 23.19 109 GLN A N 1
ATOM 876 C CA . GLN A 1 111 ? 3.129 1.586 14.688 1.00 31.05 109 GLN A CA 1
ATOM 877 C C . GLN A 1 111 ? 4.115 2.534 15.366 1.00 31.51 109 GLN A C 1
ATOM 878 O O . GLN A 1 111 ? 5.102 2.077 15.924 1.00 29.10 109 GLN A O 1
ATOM 884 N N . VAL A 1 112 ? 3.837 3.837 15.347 1.00 25.01 110 VAL A N 1
ATOM 885 C CA . VAL A 1 112 ? 4.588 4.778 16.189 1.00 28.05 110 VAL A CA 1
ATOM 886 C C . VAL A 1 112 ? 4.430 4.350 17.654 1.00 21.47 110 VAL A C 1
ATOM 887 O O . VAL A 1 112 ? 5.417 4.163 18.358 1.00 28.90 110 VAL A O 1
ATOM 891 N N . LYS A 1 113 ? 3.183 4.161 18.081 1.00 23.04 111 LYS A N 1
ATOM 892 C CA . LYS A 1 113 ? 2.869 3.762 19.451 1.00 28.90 111 LYS A CA 1
ATOM 893 C C . LYS A 1 113 ? 3.500 2.415 19.849 1.00 30.48 111 LYS A C 1
ATOM 894 O O . LYS A 1 113 ? 4.072 2.304 20.934 1.00 30.64 111 LYS A O 1
ATOM 900 N N . SER A 1 114 ? 3.409 1.427 18.954 1.00 30.69 112 SER A N 1
ATOM 901 C CA A SER A 1 114 ? 3.976 0.088 19.163 0.50 28.09 112 SER A CA 1
ATOM 902 C CA B SER A 1 114 ? 3.973 0.102 19.205 0.50 28.50 112 SER A CA 1
ATOM 903 C C . SER A 1 114 ? 5.490 0.125 19.342 1.00 30.32 112 SER A C 1
ATOM 904 O O . SER A 1 114 ? 6.036 -0.561 20.204 1.00 36.99 112 SER A O 1
ATOM 909 N N . GLU A 1 115 ? 6.162 0.926 18.512 1.00 31.05 113 GLU A N 1
ATOM 910 C CA . GLU A 1 115 ? 7.616 1.099 18.614 1.00 28.86 113 GLU A CA 1
ATOM 911 C C . GLU A 1 115 ? 8.041 1.792 19.911 1.00 35.36 113 GLU A C 1
ATOM 912 O O . GLU A 1 115 ? 9.087 1.463 20.470 1.00 32.19 113 GLU A O 1
ATOM 918 N N . LEU A 1 116 ? 7.232 2.738 20.389 1.00 29.40 114 LEU A N 1
ATOM 919 C CA . LEU A 1 116 ? 7.536 3.434 21.640 1.00 37.69 114 LEU A CA 1
ATOM 920 C C . LEU A 1 116 ? 7.308 2.535 22.857 1.00 34.80 114 LEU A C 1
ATOM 921 O O . LEU A 1 116 ? 8.041 2.624 23.840 1.00 39.12 114 LEU A O 1
ATOM 926 N N . GLU A 1 117 ? 6.303 1.663 22.768 1.00 37.02 115 GLU A N 1
ATOM 927 C CA . GLU A 1 117 ? 6.000 0.680 23.817 1.00 40.91 115 GLU A CA 1
ATOM 928 C C . GLU A 1 117 ? 7.100 -0.369 24.002 1.00 43.94 115 GLU A C 1
ATOM 929 O O . GLU A 1 117 ? 7.278 -0.901 25.101 1.00 42.69 115 GLU A O 1
ATOM 935 N N . LYS A 1 118 ? 7.842 -0.643 22.928 1.00 42.45 116 LYS A N 1
ATOM 936 C CA . LYS A 1 118 ? 8.908 -1.647 22.933 1.00 45.35 116 LYS A CA 1
ATOM 937 C C . LYS A 1 118 ? 10.161 -1.210 23.684 1.00 50.77 116 LYS A C 1
ATOM 938 O O . LYS A 1 118 ? 10.989 -2.043 24.052 1.00 46.74 116 LYS A O 1
ATOM 944 N N . ILE A 1 119 ? 10.307 0.093 23.893 1.00 53.12 117 ILE A N 1
ATOM 945 C CA . ILE A 1 119 ? 11.494 0.640 24.552 1.00 63.86 117 ILE A CA 1
ATOM 946 C C . ILE A 1 119 ? 11.143 1.398 25.833 1.00 68.32 117 ILE A C 1
ATOM 947 O O . ILE A 1 119 ? 12.007 2.038 26.433 1.00 69.04 117 ILE A O 1
ATOM 952 N N . LYS A 1 120 ? 9.877 1.311 26.240 1.00 74.95 118 LYS A N 1
ATOM 953 C CA . LYS A 1 120 ? 9.332 2.107 27.342 1.00 91.21 118 LYS A CA 1
ATOM 954 C C . LYS A 1 120 ? 10.004 1.813 28.684 1.00 101.26 118 LYS A C 1
ATOM 955 O O . LYS A 1 120 ? 10.222 2.722 29.490 1.00 103.37 118 LYS A O 1
ATOM 961 N N . GLU A 1 121 ? 10.350 0.544 28.897 1.00 109.20 119 GLU A N 1
ATOM 962 C CA . GLU A 1 121 ? 10.928 0.085 30.160 1.00 113.73 119 GLU A CA 1
ATOM 963 C C . GLU A 1 121 ? 12.458 0.212 30.206 1.00 112.11 119 GLU A C 1
ATOM 964 O O . GLU A 1 121 ? 13.080 -0.062 31.237 1.00 110.93 119 GLU A O 1
ATOM 970 N N . GLU A 1 122 ? 13.051 0.635 29.091 1.00 111.02 120 GLU A N 1
ATOM 971 C CA . GLU A 1 122 ? 14.500 0.810 28.990 1.00 109.76 120 GLU A CA 1
ATOM 972 C C . GLU A 1 122 ? 14.861 2.283 28.827 1.00 108.19 120 GLU A C 1
ATOM 973 O O . GLU A 1 122 ? 15.618 2.840 29.621 1.00 104.82 120 GLU A O 1
ATOM 979 N N . SER B 1 2 ? -14.775 17.841 7.451 1.00 22.81 0 SER B N 1
ATOM 980 C CA . SER B 1 2 ? -15.563 16.585 7.299 1.00 30.30 0 SER B CA 1
ATOM 981 C C . SER B 1 2 ? -14.719 15.518 6.613 1.00 25.59 0 SER B C 1
ATOM 982 O O . SER B 1 2 ? -13.654 15.816 6.074 1.00 29.25 0 SER B O 1
ATOM 985 N N . LEU B 1 3 ? -15.202 14.280 6.642 1.00 27.11 1 LEU B N 1
ATOM 986 C CA . LEU B 1 3 ? -14.524 13.153 6.013 1.00 21.51 1 LEU B CA 1
ATOM 987 C C . LEU B 1 3 ? -15.247 12.811 4.721 1.00 28.39 1 LEU B C 1
ATOM 988 O O . LEU B 1 3 ? -16.461 12.837 4.692 1.00 26.72 1 LEU B O 1
ATOM 993 N N . LYS B 1 4 ? -14.525 12.485 3.655 1.00 26.32 2 LYS B N 1
ATOM 994 C CA . LYS B 1 4 ? -15.196 11.958 2.468 1.00 28.79 2 LYS B CA 1
ATOM 995 C C . LYS B 1 4 ? -14.850 10.496 2.200 1.00 26.20 2 LYS B C 1
ATOM 996 O O . LYS B 1 4 ? -13.703 10.086 2.338 1.00 30.46 2 LYS B O 1
ATOM 1002 N N . PHE B 1 5 ? -15.868 9.726 1.834 1.00 24.43 3 PHE B N 1
ATOM 1003 C CA . PHE B 1 5 ? -15.721 8.317 1.500 1.00 32.62 3 PHE B CA 1
ATOM 1004 C C . PHE B 1 5 ? -15.684 8.234 -0.025 1.00 27.99 3 PHE B C 1
ATOM 1005 O O . PHE B 1 5 ? -16.727 8.322 -0.679 1.00 33.19 3 PHE B O 1
ATOM 1013 N N . GLU B 1 6 ? -14.485 8.049 -0.580 1.00 40.06 4 GLU B N 1
ATOM 1014 C CA A GLU B 1 6 ? -14.214 8.219 -2.021 0.50 43.99 4 GLU B CA 1
ATOM 1015 C CA B GLU B 1 6 ? -14.295 8.235 -2.018 0.50 42.74 4 GLU B CA 1
ATOM 1016 C C . GLU B 1 6 ? -14.590 7.033 -2.910 1.00 44.35 4 GLU B C 1
ATOM 1017 O O . GLU B 1 6 ? -14.890 7.207 -4.100 1.00 39.15 4 GLU B O 1
ATOM 1028 N N . ASN B 1 7 ? -14.529 5.829 -2.348 1.00 34.62 5 ASN B N 1
ATOM 1029 C CA . ASN B 1 7 ? -14.670 4.613 -3.154 1.00 38.59 5 ASN B CA 1
ATOM 1030 C C . ASN B 1 7 ? -15.888 3.755 -2.825 1.00 37.17 5 ASN B C 1
ATOM 1031 O O . ASN B 1 7 ? -15.766 2.551 -2.584 1.00 39.38 5 ASN B O 1
ATOM 1036 N N . THR B 1 8 ? -17.064 4.379 -2.824 1.00 37.71 6 THR B N 1
ATOM 1037 C CA . THR B 1 8 ? -18.295 3.683 -2.466 1.00 30.94 6 THR B CA 1
ATOM 1038 C C . THR B 1 8 ? -19.030 3.181 -3.704 1.00 35.95 6 THR B C 1
ATOM 1039 O O . THR B 1 8 ? -19.808 2.234 -3.631 1.00 41.38 6 THR B O 1
ATOM 1043 N N . GLY B 1 9 ? -18.781 3.825 -4.839 1.00 30.24 7 GLY B N 1
ATOM 1044 C CA . GLY B 1 9 ? -19.495 3.517 -6.069 1.00 40.99 7 GLY B CA 1
ATOM 1045 C C . GLY B 1 9 ? -20.918 4.058 -6.106 1.00 38.78 7 GLY B C 1
ATOM 1046 O O . GLY B 1 9 ? -21.675 3.765 -7.034 1.00 34.11 7 GLY B O 1
ATOM 1047 N N . LEU B 1 10 ? -21.279 4.867 -5.113 1.00 28.14 8 LEU B N 1
ATOM 1048 C CA . LEU B 1 10 ? -22.630 5.417 -5.033 1.00 31.27 8 LEU B CA 1
ATOM 1049 C C . LEU B 1 10 ? -22.912 6.537 -6.045 1.00 25.45 8 LEU B C 1
ATOM 1050 O O . LEU B 1 10 ? -24.062 6.757 -6.416 1.00 33.44 8 LEU B O 1
ATOM 1055 N N . GLU B 1 11 ? -21.869 7.235 -6.496 1.00 35.57 9 GLU B N 1
ATOM 1056 C CA . GLU B 1 11 ? -22.043 8.423 -7.357 1.00 32.44 9 GLU B CA 1
ATOM 1057 C C . GLU B 1 11 ? -22.415 8.119 -8.814 1.00 39.67 9 GLU B C 1
ATOM 1058 O O . GLU B 1 11 ? -22.805 9.020 -9.557 1.00 44.57 9 GLU B O 1
ATOM 1064 N N . ASN B 1 12 ? -22.304 6.882 -9.252 1.00 32.60 10 ASN B N 1
ATOM 1065 C CA . ASN B 1 12 ? -22.834 6.522 -10.557 0.50 35.83 10 ASN B CA 1
ATOM 1066 C C . ASN B 1 12 ? -24.197 5.922 -10.537 1.00 40.37 10 ASN B C 1
ATOM 1067 O O . ASN B 1 12 ? -24.624 5.358 -11.479 1.00 46.48 10 ASN B O 1
ATOM 1072 N N . GLN B 1 13 ? -24.895 6.074 -9.419 1.00 48.34 11 GLN B N 1
ATOM 1073 C CA A GLN B 1 13 ? -26.217 5.555 -9.239 0.50 44.94 11 GLN B CA 1
ATOM 1074 C CA B GLN B 1 13 ? -26.244 5.577 -9.227 0.50 43.97 11 GLN B CA 1
ATOM 1075 C C . GLN B 1 13 ? -27.281 6.647 -9.332 1.00 38.87 11 GLN B C 1
ATOM 1076 O O . GLN B 1 13 ? -27.144 7.680 -8.724 1.00 43.59 11 GLN B O 1
ATOM 1087 N N . THR B 1 14 ? -28.303 6.396 -10.117 1.00 40.39 12 THR B N 1
ATOM 1088 C CA . THR B 1 14 ? -29.534 7.174 -10.073 1.00 31.90 12 THR B CA 1
ATOM 1089 C C . THR B 1 14 ? -30.623 6.235 -9.588 1.00 36.77 12 THR B C 1
ATOM 1090 O O . THR B 1 14 ? -30.641 5.044 -9.930 1.00 33.22 12 THR B O 1
ATOM 1094 N N . VAL B 1 15 ? -31.517 6.766 -8.769 1.00 33.31 13 VAL B N 1
ATOM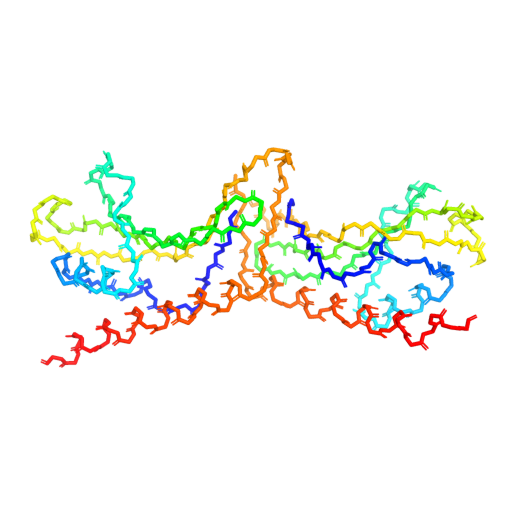 1095 C CA . VAL B 1 15 ? -32.503 5.935 -8.108 1.00 27.12 13 VAL B CA 1
ATOM 1096 C C . VAL B 1 15 ? -33.757 6.760 -7.877 1.00 29.28 13 VAL B C 1
ATOM 1097 O O . VAL B 1 15 ? -33.682 7.978 -7.655 1.00 26.86 13 VAL B O 1
ATOM 1101 N N . GLU B 1 16 ? -34.884 6.121 -8.037 1.00 27.82 14 GLU B N 1
ATOM 1102 C CA A GLU B 1 16 ? -36.142 6.653 -7.643 0.50 29.02 14 GLU B CA 1
ATOM 1103 C CA B GLU B 1 16 ? -36.102 6.683 -7.610 0.50 29.41 14 GLU B CA 1
ATOM 1104 C C . GLU B 1 16 ? -36.266 7.065 -6.194 1.00 29.44 14 GLU B C 1
ATOM 1105 O O . GLU B 1 16 ? -35.961 6.282 -5.361 1.00 36.04 14 GLU B O 1
ATOM 1116 N N . LEU B 1 17 ? -36.704 8.267 -5.917 1.00 24.67 15 LEU B N 1
ATOM 1117 C CA . LEU B 1 17 ? -36.739 8.811 -4.558 1.00 26.72 15 LEU B CA 1
ATOM 1118 C C . LEU B 1 17 ? -37.531 7.963 -3.564 1.00 37.13 15 LEU B C 1
ATOM 1119 O O . LEU B 1 17 ? -37.092 7.764 -2.428 1.00 30.69 15 LEU B O 1
ATOM 1124 N N . SER B 1 18 ? -38.686 7.466 -4.003 1.00 31.47 16 SER B N 1
ATOM 1125 C CA . SER B 1 18 ? -39.545 6.614 -3.186 1.00 39.10 16 SER B CA 1
ATOM 1126 C C . SER B 1 18 ? -38.797 5.370 -2.709 1.00 33.32 16 SER B C 1
ATOM 1127 O O . SER B 1 18 ? -38.920 4.949 -1.552 1.00 31.32 16 SER B O 1
ATOM 1130 N N . ARG B 1 19 ? -38.001 4.807 -3.610 1.00 25.87 17 ARG B N 1
ATOM 1131 C CA . ARG B 1 19 ? -37.190 3.637 -3.312 1.00 26.85 17 ARG B CA 1
ATOM 1132 C C . ARG B 1 19 ? -35.977 3.998 -2.460 1.00 36.08 17 ARG B C 1
ATOM 1133 O O . ARG B 1 19 ? -35.636 3.259 -1.537 1.00 32.73 17 ARG B O 1
ATOM 1141 N N . LEU B 1 20 ? -35.342 5.131 -2.765 1.00 29.49 18 LEU B N 1
ATOM 1142 C CA . LEU B 1 20 ? -34.247 5.653 -1.937 1.00 24.80 18 LEU B CA 1
ATOM 1143 C C . LEU B 1 20 ? -34.693 5.907 -0.496 1.00 26.18 18 LEU B C 1
ATOM 1144 O O . LEU B 1 20 ? -34.028 5.462 0.441 1.00 23.51 18 LEU B O 1
ATOM 1149 N N . ASP B 1 21 ? -35.828 6.588 -0.327 1.00 23.74 19 ASP B N 1
ATOM 1150 C CA . ASP B 1 21 ? -36.409 6.830 1.006 1.00 32.61 19 ASP B CA 1
ATOM 1151 C C . ASP B 1 21 ? -36.565 5.548 1.837 1.00 31.85 19 ASP B C 1
ATOM 1152 O O . ASP B 1 21 ? -36.234 5.538 3.022 1.00 33.54 19 ASP B O 1
ATOM 1157 N N . ASP B 1 22 ? -37.054 4.486 1.197 1.00 28.77 20 ASP B N 1
ATOM 1158 C CA A ASP B 1 22 ? -37.251 3.191 1.851 0.50 33.26 20 ASP B CA 1
ATOM 1159 C CA B ASP B 1 22 ? -37.251 3.193 1.859 0.50 35.11 20 ASP B CA 1
ATOM 1160 C C . ASP B 1 22 ? -35.932 2.557 2.300 1.00 28.39 20 ASP B C 1
ATOM 1161 O O . ASP B 1 22 ? -35.818 2.091 3.428 1.00 32.57 20 ASP B O 1
ATOM 1170 N N . ILE B 1 23 ? -34.947 2.537 1.404 1.00 29.56 21 ILE B N 1
ATOM 1171 C CA . ILE B 1 23 ? -33.621 1.972 1.693 1.00 29.97 21 ILE B CA 1
ATOM 1172 C C . ILE B 1 23 ? -32.957 2.687 2.872 1.00 32.54 21 ILE B C 1
ATOM 1173 O O . ILE B 1 23 ? -32.485 2.042 3.816 1.00 31.71 21 ILE B O 1
ATOM 1178 N N . MET B 1 24 ? -32.940 4.016 2.815 1.00 30.47 22 MET B N 1
ATOM 1179 C CA . MET B 1 24 ? -32.259 4.822 3.831 1.00 25.15 22 MET B CA 1
ATOM 1180 C C . MET B 1 24 ? -32.898 4.696 5.210 1.00 23.65 22 MET B C 1
ATOM 1181 O O . MET B 1 24 ? -32.188 4.566 6.206 1.00 29.02 22 MET B O 1
ATOM 1186 N N . GLU B 1 25 ? -34.230 4.696 5.263 1.00 26.84 23 GLU B N 1
ATOM 1187 C CA . GLU B 1 25 ? -34.944 4.543 6.539 1.00 33.78 23 GLU B CA 1
ATOM 1188 C C . GLU B 1 25 ? -34.663 3.192 7.192 1.00 39.37 23 GLU B C 1
ATOM 1189 O O . GLU B 1 25 ? -34.484 3.115 8.409 1.00 37.90 23 GLU B O 1
ATOM 1195 N N . ARG B 1 26 ? -34.600 2.139 6.376 1.00 30.68 24 ARG B N 1
ATOM 1196 C CA . ARG B 1 26 ? -34.259 0.804 6.870 1.00 39.45 24 ARG B CA 1
ATOM 1197 C C . ARG B 1 26 ? -32.823 0.699 7.370 1.00 31.50 24 ARG B C 1
ATOM 1198 O O . ARG B 1 26 ? -32.519 -0.163 8.189 1.00 34.26 24 ARG B O 1
ATOM 1206 N N . LEU B 1 27 ? -31.946 1.573 6.882 1.00 25.03 25 LEU B N 1
ATOM 1207 C CA . LEU B 1 27 ? -30.547 1.549 7.306 1.00 25.81 25 LEU B CA 1
ATOM 1208 C C . LEU B 1 27 ? -30.205 2.584 8.372 1.00 26.81 25 LEU B C 1
ATOM 1209 O O . LEU B 1 27 ? -29.039 2.888 8.598 1.00 29.12 25 LEU B O 1
ATOM 1214 N N . GLY B 1 28 ? -31.227 3.114 9.032 1.00 28.31 26 GLY B N 1
ATOM 1215 C CA . GLY B 1 28 ? -31.027 3.999 10.177 1.00 29.91 26 GLY B CA 1
ATOM 1216 C C . GLY B 1 28 ? -30.900 5.485 9.876 1.00 29.54 26 GLY B C 1
ATOM 1217 O O . GLY B 1 28 ? -30.593 6.268 10.769 1.00 29.64 26 GLY B O 1
ATOM 1218 N N . PHE B 1 29 ? -31.153 5.879 8.631 1.00 28.22 27 PHE B N 1
ATOM 1219 C CA . PHE B 1 29 ? -31.045 7.283 8.232 1.00 23.86 27 PHE B CA 1
ATOM 1220 C C . PHE B 1 29 ? -32.340 8.041 8.475 1.00 28.51 27 PHE B C 1
ATOM 1221 O O . PHE B 1 29 ? -33.429 7.471 8.418 1.00 25.70 27 PHE B O 1
ATOM 1229 N N . VAL B 1 30 ? -32.222 9.335 8.743 1.00 28.38 28 VAL B N 1
ATOM 1230 C CA . VAL B 1 30 ? -33.393 10.208 8.773 1.00 27.35 28 VAL B CA 1
ATOM 1231 C C . VAL B 1 30 ? -33.148 11.342 7.785 1.00 31.02 28 VAL B C 1
ATOM 1232 O O . VAL B 1 30 ? -31.990 11.683 7.515 1.00 25.03 28 VAL B O 1
ATOM 1236 N N . ARG B 1 31 ? -34.207 11.931 7.252 1.00 26.86 29 ARG B N 1
ATOM 1237 C CA A ARG B 1 31 ? -34.099 13.029 6.313 0.50 28.70 29 ARG B CA 1
ATOM 1238 C CA B ARG B 1 31 ? -34.083 13.047 6.345 0.50 29.57 29 ARG B CA 1
ATOM 1239 C C . ARG B 1 31 ? -33.547 14.233 7.064 1.00 31.40 29 ARG B C 1
ATOM 1240 O O . ARG B 1 31 ? -33.874 14.414 8.194 1.00 30.04 29 ARG B O 1
ATOM 1255 N N . ALA B 1 32 ? -32.699 15.009 6.432 1.00 22.64 30 ALA B N 1
ATOM 1256 C CA . ALA B 1 32 ? -32.049 16.183 6.998 1.00 32.78 30 ALA B CA 1
ATOM 1257 C C . ALA B 1 32 ? -32.055 17.286 5.952 1.00 29.77 30 ALA B C 1
ATOM 1258 O O . ALA B 1 32 ? -32.386 17.030 4.801 1.00 25.55 30 ALA B O 1
ATOM 1260 N N . ALA B 1 33 ? -31.688 18.503 6.361 1.00 29.93 31 ALA B N 1
ATOM 1261 C CA . ALA B 1 33 ? -31.608 19.678 5.480 1.00 24.63 31 ALA B CA 1
ATOM 1262 C C . ALA B 1 33 ? -32.812 19.809 4.542 1.00 28.57 31 ALA B C 1
ATOM 1263 O O . ALA B 1 33 ? -32.659 20.017 3.338 1.00 27.92 31 ALA B O 1
ATOM 1265 N N . GLN B 1 34 ? -34.005 19.684 5.117 1.00 17.48 32 GLN B N 1
ATOM 1266 C CA . GLN B 1 34 ? -35.244 19.566 4.351 1.00 29.75 32 GLN B CA 1
ATOM 1267 C C . GLN B 1 34 ? -35.767 20.903 3.843 1.00 20.24 32 GLN B C 1
ATOM 1268 O O . GLN B 1 34 ? -36.832 20.967 3.232 1.00 30.76 32 GLN B O 1
ATOM 1274 N N . TRP B 1 35 ? -35.008 21.964 4.097 1.00 28.17 33 TRP B N 1
ATOM 1275 C CA . TRP B 1 35 ? -35.308 23.287 3.560 1.00 35.18 33 TRP B CA 1
ATOM 1276 C C . TRP B 1 35 ? -34.843 23.396 2.111 1.00 25.65 33 TRP B C 1
ATOM 1277 O O . TRP B 1 35 ? -35.280 24.278 1.375 1.00 27.65 33 TRP B O 1
ATOM 1288 N N . ASP B 1 36 ? -33.934 22.502 1.727 1.00 29.09 34 ASP B N 1
ATOM 1289 C CA . ASP B 1 36 ? -33.342 22.482 0.396 1.00 29.79 34 ASP B CA 1
ATOM 1290 C C . ASP B 1 36 ? -34.293 21.794 -0.592 1.00 32.78 34 ASP B C 1
ATOM 1291 O O . ASP B 1 36 ? -34.680 20.642 -0.387 1.00 35.45 34 ASP B O 1
ATOM 1296 N N . TYR B 1 37 ? -34.669 22.511 -1.655 1.00 26.40 35 TYR B N 1
ATOM 1297 C CA . TYR B 1 37 ? -35.561 21.959 -2.686 1.00 26.85 35 TYR B CA 1
ATOM 1298 C C . TYR B 1 37 ? -34.841 21.338 -3.902 1.00 26.40 35 TYR B C 1
ATOM 1299 O O . TYR B 1 37 ? -35.490 20.855 -4.833 1.00 27.65 35 TYR B O 1
ATOM 1308 N N . GLU B 1 38 ? -33.513 21.365 -3.901 1.00 24.05 36 GLU B N 1
ATOM 1309 C CA . GLU B 1 38 ? -32.748 20.790 -5.009 1.00 29.48 36 GLU B CA 1
ATOM 1310 C C . GLU B 1 38 ? -32.129 19.458 -4.638 1.00 36.49 36 GLU B C 1
ATOM 1311 O O . GLU B 1 38 ? -31.866 18.633 -5.512 1.00 31.39 36 GLU B O 1
ATOM 1317 N N . ARG B 1 39 ? -31.909 19.268 -3.337 1.00 28.42 37 ARG B N 1
ATOM 1318 C CA . ARG B 1 39 ? -31.197 18.109 -2.803 1.00 31.91 37 ARG B CA 1
ATOM 1319 C C . ARG B 1 39 ? -32.018 17.346 -1.779 1.00 25.07 37 ARG B C 1
ATOM 1320 O O . ARG B 1 39 ? -32.769 17.938 -1.008 1.00 25.95 37 ARG B O 1
ATOM 1328 N N . VAL B 1 40 ? -31.847 16.030 -1.767 1.00 22.07 38 VAL B N 1
ATOM 1329 C CA . VAL B 1 40 ? -32.323 15.199 -0.665 1.00 29.33 38 VAL B CA 1
ATOM 1330 C C . VAL B 1 40 ? -31.118 14.778 0.160 1.00 27.03 38 VAL B C 1
ATOM 1331 O O . VAL B 1 40 ? -30.066 14.452 -0.385 1.00 24.27 38 VAL B O 1
ATOM 1335 N N . THR B 1 41 ? -31.273 14.816 1.476 1.00 25.50 39 THR B N 1
ATOM 1336 C CA . THR B 1 41 ? -30.176 14.562 2.390 1.00 23.05 39 THR B CA 1
ATOM 1337 C C . THR B 1 41 ? -30.640 13.574 3.447 1.00 21.24 39 THR B C 1
ATOM 1338 O O . THR B 1 41 ? -31.726 13.718 4.001 1.00 23.62 39 THR B O 1
ATOM 1342 N N . TYR B 1 42 ? -29.814 12.567 3.708 1.00 21.76 40 TYR B N 1
ATOM 1343 C CA . TYR B 1 42 ? -30.093 11.572 4.738 1.00 25.02 40 TYR B CA 1
ATOM 1344 C C . TYR B 1 42 ? -28.922 11.538 5.696 1.00 24.34 40 TYR B C 1
ATOM 1345 O O . TYR B 1 42 ? -27.784 11.406 5.259 1.00 24.13 40 TYR B O 1
ATOM 1354 N N . ASP B 1 43 ? -29.195 11.658 6.993 1.00 24.96 41 ASP B N 1
ATOM 1355 C CA . ASP B 1 43 ? -28.144 11.536 8.008 1.00 25.73 41 ASP B CA 1
ATOM 1356 C C . ASP B 1 43 ? -28.381 10.323 8.896 1.00 22.57 41 ASP B C 1
ATOM 1357 O O . ASP B 1 43 ? -29.506 10.104 9.348 1.00 24.51 41 ASP B O 1
ATOM 1362 N N . ARG B 1 44 ? -27.325 9.547 9.139 1.00 26.84 42 ARG B N 1
ATOM 1363 C CA . ARG B 1 44 ? -27.327 8.561 10.221 1.00 30.79 42 ARG B CA 1
ATOM 1364 C C . ARG B 1 44 ? -26.415 9.007 11.364 1.00 26.90 42 ARG B C 1
ATOM 1365 O O . ARG B 1 44 ? -25.197 9.101 11.204 1.00 24.98 42 ARG B O 1
ATOM 1373 N N . LYS B 1 45 ? -27.022 9.269 12.514 1.00 26.87 43 LYS B N 1
ATOM 1374 C CA . LYS B 1 45 ? -26.326 9.844 13.656 1.00 25.35 43 LYS B CA 1
ATOM 1375 C C . LYS B 1 45 ? -25.698 8.809 14.568 1.00 30.41 43 LYS B C 1
ATOM 1376 O O . LYS B 1 45 ? -26.298 7.770 14.858 1.00 25.49 43 LYS B O 1
ATOM 1382 N N . TYR B 1 46 ? -24.483 9.115 15.012 1.00 22.37 44 TYR B N 1
ATOM 1383 C CA . TYR B 1 46 ? -23.776 8.330 16.009 1.00 27.72 44 TYR B CA 1
ATOM 1384 C C . TYR B 1 46 ? -23.398 9.271 17.157 1.00 35.06 44 TYR B C 1
ATOM 1385 O O . TYR B 1 46 ? -22.620 10.206 16.965 1.00 28.03 44 TYR B O 1
ATOM 1394 N N . VAL B 1 47 ? -23.953 9.023 18.341 1.00 23.80 45 VAL B N 1
ATOM 1395 C CA . VAL B 1 47 ? -23.636 9.828 19.513 1.00 31.93 45 VAL B CA 1
ATOM 1396 C C . VAL B 1 47 ? -22.451 9.229 20.258 1.00 29.89 45 VAL B C 1
ATOM 1397 O O . VAL B 1 47 ? -22.281 8.009 20.308 1.00 30.84 45 VAL B O 1
ATOM 1401 N N . VAL B 1 48 ? -21.625 10.111 20.810 1.00 30.65 46 VAL B N 1
ATOM 1402 C CA . VAL B 1 48 ? -20.370 9.758 21.473 1.00 32.55 46 VAL B CA 1
ATOM 1403 C C . VAL B 1 48 ? -20.152 10.754 22.608 1.00 34.36 46 VAL B C 1
ATOM 1404 O O . VAL B 1 48 ? -20.914 11.714 22.732 1.00 33.31 46 VAL B O 1
ATOM 1408 N N . LYS B 1 49 ? -19.099 10.546 23.402 1.00 29.43 47 LYS B N 1
ATOM 1409 C CA . LYS B 1 49 ? -18.717 11.461 24.488 1.00 34.40 47 LYS B CA 1
ATOM 1410 C C . LYS B 1 49 ? -18.679 12.935 24.075 1.00 36.09 47 LYS B C 1
ATOM 1411 O O . LYS B 1 49 ? -19.249 13.799 24.741 1.00 26.04 47 LYS B O 1
ATOM 1417 N N . GLU B 1 50 ? -18.027 13.196 22.950 1.00 33.05 48 GLU B N 1
ATOM 1418 C CA . GLU B 1 50 ? -17.724 14.549 22.509 1.00 36.99 48 GLU B CA 1
ATOM 1419 C C . GLU B 1 50 ? -18.856 15.216 21.719 1.00 38.59 48 GLU B C 1
ATOM 1420 O O . GLU B 1 50 ? -18.754 16.386 21.366 1.00 35.84 48 GLU B O 1
ATOM 1426 N N . GLY B 1 51 ? -19.931 14.478 21.451 1.00 33.02 49 GLY B N 1
ATOM 1427 C CA . GLY B 1 51 ? -21.080 15.035 20.736 1.00 34.07 49 GLY B CA 1
ATOM 1428 C C . GLY B 1 51 ? -21.724 14.057 19.776 1.00 29.54 49 GLY B C 1
ATOM 1429 O O . GLY B 1 51 ? -22.125 12.963 20.177 1.00 34.93 49 GLY B O 1
ATOM 1430 N N . THR B 1 52 ? -21.815 14.455 18.508 1.00 29.29 50 THR B N 1
ATOM 1431 C CA . THR B 1 52 ? -22.464 13.646 17.477 1.00 28.99 50 THR B CA 1
ATOM 1432 C C . THR B 1 52 ? -21.611 13.582 16.212 1.00 27.02 50 THR B C 1
ATOM 1433 O O . THR B 1 52 ? -21.031 14.583 15.782 1.00 26.41 50 THR B O 1
ATOM 1437 N N . TYR B 1 53 ? -21.526 12.386 15.645 1.00 26.38 51 TYR B N 1
ATOM 1438 C CA . TYR B 1 53 ? -21.061 12.198 14.281 1.00 24.14 51 TYR B CA 1
ATOM 1439 C C . TYR B 1 53 ? -22.254 11.800 13.440 1.00 29.03 51 TYR B C 1
ATOM 1440 O O . TYR B 1 53 ? -23.174 11.132 13.925 1.00 31.46 51 TYR B O 1
ATOM 1449 N N . TYR B 1 54 ? -22.243 12.223 12.182 1.00 23.47 52 TYR B N 1
ATOM 1450 C CA . TYR B 1 54 ? -23.315 11.874 11.264 1.00 28.87 52 TYR B CA 1
ATOM 1451 C C . TYR B 1 54 ? -22.776 11.432 9.907 1.00 28.10 52 TYR B C 1
ATOM 1452 O O . TYR B 1 54 ? -21.907 12.083 9.324 1.00 24.35 52 TYR B O 1
ATOM 1461 N N . LEU B 1 55 ? -23.257 10.281 9.454 1.00 28.98 53 LEU B N 1
ATOM 1462 C CA . LEU B 1 55 ? -22.996 9.802 8.108 1.00 28.55 53 LEU B CA 1
ATOM 1463 C C . LEU B 1 55 ? -24.041 10.408 7.173 1.00 24.98 53 LEU B C 1
ATOM 1464 O O . LEU B 1 55 ? -25.236 10.197 7.349 1.00 24.14 53 LEU B O 1
ATOM 1469 N N . ARG B 1 56 ? -23.585 11.174 6.184 1.00 22.42 54 ARG B N 1
ATOM 1470 C CA . ARG B 1 56 ? -24.492 11.914 5.318 1.00 25.14 54 ARG B CA 1
ATOM 1471 C C . ARG B 1 56 ? -24.460 11.412 3.880 1.00 25.52 54 ARG B C 1
ATOM 1472 O O . ARG B 1 56 ? -23.411 11.403 3.230 1.00 28.10 54 ARG B O 1
ATOM 1480 N N . VAL B 1 57 ? -25.623 10.994 3.394 1.00 24.62 55 VAL B N 1
ATOM 1481 C CA . VAL B 1 57 ? -25.788 10.651 1.985 1.00 20.98 55 VAL B CA 1
ATOM 1482 C C . VAL B 1 57 ? -26.700 11.688 1.360 1.00 26.22 55 VAL B C 1
ATOM 1483 O O . VAL B 1 57 ? -27.790 11.962 1.864 1.00 31.22 55 VAL B O 1
ATOM 1487 N N . GLN B 1 58 ? -26.234 12.269 0.261 1.00 27.64 56 GLN B N 1
ATOM 1488 C CA . GLN B 1 58 ? -26.932 13.357 -0.383 1.00 23.76 56 GLN B CA 1
ATOM 1489 C C . GLN B 1 58 ? -27.068 13.077 -1.878 1.00 24.59 56 GLN B C 1
ATOM 1490 O O . GLN B 1 58 ? -26.274 12.330 -2.454 1.00 21.74 56 GLN B O 1
ATOM 1496 N N . GLY B 1 59 ? -28.090 13.664 -2.492 1.00 26.67 57 GLY B N 1
ATOM 1497 C CA . GLY B 1 59 ? -28.302 13.550 -3.932 1.00 17.71 57 GLY B CA 1
ATOM 1498 C C . GLY B 1 59 ? -29.141 14.677 -4.488 1.00 20.49 57 GLY B C 1
ATOM 1499 O O . GLY B 1 59 ? -29.909 15.305 -3.754 1.00 24.57 57 GLY B O 1
ATOM 1500 N N . TYR B 1 60 ? -28.989 14.948 -5.782 1.00 28.07 58 TYR B N 1
ATOM 1501 C CA A TYR B 1 60 ? -29.855 15.940 -6.393 0.50 26.06 58 TYR B CA 1
ATOM 1502 C CA B TYR B 1 60 ? -29.781 15.952 -6.503 0.50 25.83 58 TYR B CA 1
ATOM 1503 C C . TYR B 1 60 ? -30.961 15.306 -7.220 1.00 31.34 58 TYR B C 1
ATOM 1504 O O . TYR B 1 60 ? -30.818 14.209 -7.773 1.00 31.02 58 TYR B O 1
ATOM 1521 N N . ALA B 1 61 ? -32.091 15.997 -7.247 1.00 28.98 59 ALA B N 1
ATOM 1522 C CA . ALA B 1 61 ? -33.251 15.549 -7.997 1.00 42.40 59 ALA B CA 1
ATOM 1523 C C . ALA B 1 61 ? -33.128 16.050 -9.425 1.00 45.90 59 ALA B C 1
ATOM 1524 O O . ALA B 1 61 ? -33.462 17.203 -9.709 1.00 48.95 59 ALA B O 1
ATOM 1526 N N . ILE B 1 62 ? -32.620 15.193 -10.310 1.00 37.72 60 ILE B N 1
ATOM 1527 C CA . ILE B 1 62 ? -32.491 15.540 -11.724 1.00 46.00 60 ILE B CA 1
ATOM 1528 C C . ILE B 1 62 ? -33.862 15.703 -12.384 1.00 52.23 60 ILE B C 1
ATOM 1529 O O . ILE B 1 62 ? -34.139 16.720 -13.023 1.00 61.86 60 ILE B O 1
ATOM 1534 N N . GLU B 1 63 ? -34.719 14.705 -12.196 1.00 60.51 61 GLU B N 1
ATOM 1535 C CA . GLU B 1 63 ? -36.106 14.769 -12.631 1.00 58.65 61 GLU B CA 1
ATOM 1536 C C . GLU B 1 63 ? -36.985 14.911 -11.399 1.00 57.48 61 GLU B C 1
ATOM 1537 O O . GLU B 1 63 ? -36.630 14.412 -10.327 1.00 50.78 61 GLU B O 1
ATOM 1543 N N . GLY B 1 64 ? -38.099 15.585 -11.591 1.00 51.24 62 GLY B N 1
ATOM 1544 C CA . GLY B 1 64 ? -39.097 15.735 -10.585 1.00 47.34 62 GLY B CA 1
ATOM 1545 C C . GLY B 1 64 ? -38.640 16.661 -9.518 1.00 51.42 62 GLY B C 1
ATOM 1546 O O . GLY B 1 64 ? -37.788 17.476 -9.717 1.00 55.51 62 GLY B O 1
ATOM 1547 N N . ASN B 1 65 ? -39.195 16.498 -8.353 1.00 55.83 63 ASN B N 1
ATOM 1548 C CA . ASN B 1 65 ? -38.765 17.290 -7.268 1.00 71.78 63 ASN B CA 1
ATOM 1549 C C . ASN B 1 65 ? -39.049 16.732 -5.915 1.00 76.41 63 ASN B C 1
ATOM 1550 O O . ASN B 1 65 ? -39.827 15.833 -5.734 1.00 82.36 63 ASN B O 1
ATOM 1555 N N . VAL B 1 66 ? -38.447 17.363 -4.944 1.00 81.87 64 VAL B N 1
ATOM 1556 C CA . VAL B 1 66 ? -37.758 16.702 -3.903 1.00 86.11 64 VAL B CA 1
ATOM 1557 C C . VAL B 1 66 ? -38.842 16.307 -2.950 1.00 87.10 64 VAL B C 1
ATOM 1558 O O . VAL B 1 66 ? -38.623 15.671 -1.941 1.00 91.17 64 VAL B O 1
ATOM 1562 N N . ASP B 1 67 ? -40.043 16.683 -3.333 1.00 92.41 65 ASP B N 1
ATOM 1563 C CA . ASP B 1 67 ? -41.167 16.586 -2.457 1.00 96.26 65 ASP B CA 1
ATOM 1564 C C . ASP B 1 67 ? -42.193 15.711 -3.157 1.00 97.64 65 ASP B C 1
ATOM 1565 O O . ASP B 1 67 ? -43.035 15.118 -2.547 1.00 102.66 65 ASP B O 1
ATOM 1570 N N . SER B 1 68 ? -42.079 15.608 -4.455 1.00 93.26 66 SER B N 1
ATOM 1571 C CA . SER B 1 68 ? -42.933 14.721 -5.174 1.00 93.85 66 SER B CA 1
ATOM 1572 C C . SER B 1 68 ? -42.402 13.332 -5.084 1.00 95.59 66 SER B C 1
ATOM 1573 O O . SER B 1 68 ? -41.324 13.045 -5.539 1.00 98.07 66 SER B O 1
ATOM 1576 N N . ARG B 1 69 ? -43.160 12.428 -4.513 1.00 97.98 67 ARG B N 1
ATOM 1577 C CA A ARG B 1 69 ? -42.694 11.043 -4.377 0.50 95.47 67 ARG B CA 1
ATOM 1578 C CA B ARG B 1 69 ? -42.605 11.088 -4.343 0.50 95.13 67 ARG B CA 1
ATOM 1579 C C . ARG B 1 69 ? -41.937 10.559 -5.620 1.00 93.13 67 ARG B C 1
ATOM 1580 O O . ARG B 1 69 ? -41.071 9.676 -5.547 1.00 86.69 67 ARG B O 1
ATOM 1595 N N . TYR B 1 70 ? -42.297 11.132 -6.769 1.00 91.11 68 TYR B N 1
ATOM 1596 C CA . TYR B 1 70 ? -41.695 10.769 -8.050 1.00 84.72 68 TYR B CA 1
ATOM 1597 C C . TYR B 1 70 ? -40.588 11.746 -8.426 1.00 74.02 68 TYR B C 1
ATOM 1598 O O . TYR B 1 70 ? -40.843 12.844 -8.934 1.00 74.24 68 TYR B O 1
ATOM 1607 N N . ALA B 1 71 ? -39.360 11.332 -8.141 1.00 54.32 69 ALA B N 1
ATOM 1608 C CA . ALA B 1 71 ? -38.167 12.085 -8.488 1.00 43.33 69 ALA B CA 1
ATOM 1609 C C . ALA B 1 71 ? -37.029 11.111 -8.692 1.00 38.75 69 ALA B C 1
ATOM 1610 O O . ALA B 1 71 ? -36.910 10.118 -7.967 1.00 43.62 69 ALA B O 1
ATOM 1612 N N . LEU B 1 72 ? -36.211 11.383 -9.700 1.00 44.47 70 LEU B N 1
ATOM 1613 C CA . LEU B 1 72 ? -35.015 10.598 -9.929 1.00 42.38 70 LEU B CA 1
ATOM 1614 C C . LEU B 1 72 ? -33.863 11.293 -9.219 1.00 47.56 70 LEU B C 1
ATOM 1615 O O . LEU B 1 72 ? -33.698 12.512 -9.333 1.00 39.29 70 LEU B O 1
ATOM 1620 N N . ILE B 1 73 ? -33.089 10.520 -8.467 1.00 34.46 71 ILE B N 1
ATOM 1621 C CA . ILE B 1 73 ? -32.028 11.082 -7.639 1.00 35.68 71 ILE B CA 1
ATOM 1622 C C . ILE B 1 73 ? -30.659 10.624 -8.116 1.00 31.55 71 ILE B C 1
ATOM 1623 O O . ILE B 1 73 ? -30.451 9.443 -8.342 1.00 36.90 71 ILE B O 1
ATOM 1628 N N . LYS B 1 74 ? -29.734 11.569 -8.273 1.00 25.17 72 LYS B N 1
ATOM 1629 C CA . LYS B 1 74 ? -28.341 11.244 -8.540 1.00 23.71 72 LYS B CA 1
ATOM 1630 C C . LYS B 1 74 ? -27.515 11.520 -7.287 1.00 30.62 72 LYS B C 1
ATOM 1631 O O . LYS B 1 74 ? -27.451 12.663 -6.826 1.00 25.37 72 LYS B O 1
ATOM 1637 N N . LEU B 1 75 ? -26.849 10.485 -6.778 1.00 25.65 73 LEU B N 1
ATOM 1638 C CA . LEU B 1 75 ? -26.122 10.570 -5.506 1.00 25.46 73 LEU B CA 1
ATOM 1639 C C . LEU B 1 75 ? -24.744 11.207 -5.603 1.00 22.74 73 LEU B C 1
ATOM 1640 O O . LEU B 1 75 ? -24.030 11.062 -6.602 1.00 24.78 73 LEU B O 1
ATOM 1645 N N . LEU B 1 76 ? -24.387 11.920 -4.537 1.00 23.34 74 LEU B N 1
ATOM 1646 C CA . LEU B 1 76 ? -23.088 12.559 -4.399 1.00 23.83 74 LEU B CA 1
ATOM 1647 C C . LEU B 1 76 ? -22.170 11.679 -3.570 1.00 27.99 74 LEU B C 1
ATOM 1648 O O . LEU B 1 76 ? -22.579 10.623 -3.086 1.00 28.02 74 LEU B O 1
ATOM 1653 N N . THR B 1 77 ? -20.925 12.120 -3.421 1.00 21.05 75 THR B N 1
ATOM 1654 C CA . THR B 1 77 ? -19.963 11.454 -2.558 1.00 28.60 75 THR B CA 1
ATOM 1655 C C . THR B 1 77 ? -20.423 11.566 -1.103 1.00 25.24 75 THR B C 1
ATOM 1656 O O . THR B 1 77 ? -20.684 12.675 -0.613 1.00 25.34 75 THR B O 1
ATOM 1660 N N . PRO B 1 78 ? -20.566 10.411 -0.423 1.00 23.46 76 PRO B N 1
ATOM 1661 C CA . PRO B 1 78 ? -20.927 10.377 0.991 1.00 21.49 76 PRO B CA 1
ATOM 1662 C C . PRO B 1 78 ? -19.874 11.045 1.873 1.00 28.74 76 PRO B C 1
ATOM 1663 O O . PRO B 1 78 ? -18.672 10.960 1.592 1.00 21.60 76 PRO B O 1
ATOM 1667 N N . ILE B 1 79 ? -20.334 11.728 2.917 1.00 19.55 77 ILE B N 1
ATOM 1668 C CA . ILE B 1 79 ? -19.434 12.373 3.869 1.00 29.51 77 ILE B CA 1
ATOM 1669 C C . ILE B 1 79 ? -19.753 11.968 5.309 1.00 29.10 77 ILE B C 1
ATOM 1670 O O . ILE B 1 79 ? -20.849 11.473 5.595 1.00 27.09 77 ILE B O 1
ATOM 1675 N N . MET B 1 80 ? -18.793 12.176 6.206 1.00 27.45 78 MET B N 1
ATOM 1676 C CA . MET B 1 80 ? -19.070 12.139 7.640 1.00 26.45 78 MET B CA 1
ATOM 1677 C C . MET B 1 80 ? -18.813 13.502 8.253 1.00 31.84 78 MET B C 1
ATOM 1678 O O . MET B 1 80 ? -17.718 14.051 8.123 1.00 31.01 78 MET B O 1
ATOM 1683 N N . GLY B 1 81 ? -19.834 14.043 8.913 1.00 21.80 79 GLY B N 1
ATOM 1684 C CA . GLY B 1 81 ? -19.700 15.293 9.635 1.00 27.73 79 GLY B CA 1
ATOM 1685 C C . GLY B 1 81 ? -19.615 15.067 11.134 1.00 21.68 79 GLY B C 1
ATOM 1686 O O . GLY B 1 81 ? -19.939 13.990 11.635 1.00 24.26 79 GLY B O 1
ATOM 1687 N N . LYS B 1 82 ? -19.178 16.095 11.846 1.00 27.80 80 LYS B N 1
ATOM 1688 C CA . LYS B 1 82 ? -19.136 16.051 13.299 1.00 29.39 80 LYS B CA 1
ATOM 1689 C C . LYS B 1 82 ? -19.822 17.289 13.869 1.00 31.77 80 LYS B C 1
ATOM 1690 O O . LYS B 1 82 ? -19.911 18.328 13.205 1.00 34.75 80 LYS B O 1
ATOM 1696 N N . HIS B 1 83 ? -20.301 17.169 15.100 1.00 25.01 81 HIS B N 1
ATOM 1697 C CA . HIS B 1 83 ? -20.750 18.316 15.871 1.00 28.57 81 HIS B CA 1
ATOM 1698 C C . HIS B 1 83 ? -20.410 18.086 17.335 1.00 22.19 81 HIS B C 1
ATOM 1699 O O . HIS B 1 83 ? -20.986 17.212 17.990 1.00 23.20 81 HIS B O 1
ATOM 1706 N N . TYR B 1 84 ? -19.485 18.883 17.854 1.00 29.13 82 TYR B N 1
ATOM 1707 C CA . TYR B 1 84 ? -19.036 18.670 19.220 1.00 34.56 82 TYR B CA 1
ATOM 1708 C C . TYR B 1 84 ? -19.842 19.439 20.251 1.00 37.99 82 TYR B C 1
ATOM 1709 O O . TYR B 1 84 ? -20.130 20.626 20.069 1.00 34.20 82 TYR B O 1
ATOM 1718 N N . TYR B 1 85 ? -20.247 18.732 21.289 1.00 41.03 83 TYR B N 1
ATOM 1719 C CA . TYR B 1 85 ? -21.065 19.235 22.366 1.00 44.80 83 TYR B CA 1
ATOM 1720 C C . TYR B 1 85 ? -21.040 18.228 23.507 1.00 56.64 83 TYR B C 1
ATOM 1721 O O . TYR B 1 85 ? -21.147 17.044 23.299 1.00 52.31 83 TYR B O 1
ATOM 1730 N N . PRO B 1 86 ? -20.916 18.677 24.731 1.00 69.90 84 PRO B N 1
ATOM 1731 C CA . PRO B 1 86 ? -20.561 20.041 25.087 1.00 81.84 84 PRO B CA 1
ATOM 1732 C C . PRO B 1 86 ? -19.088 20.345 24.863 1.00 95.28 84 PRO B C 1
ATOM 1733 O O . PRO B 1 86 ? -18.386 19.464 24.412 1.00 102.39 84 PRO B O 1
ATOM 1737 N N . HIS B 1 87 ? -18.650 21.561 25.174 1.00 105.09 85 HIS B N 1
ATOM 1738 C CA . HIS B 1 87 ? -17.596 22.215 24.407 1.00 110.69 85 HIS B CA 1
ATOM 1739 C C . HIS B 1 87 ? -16.246 22.088 25.105 1.00 111.98 85 HIS B C 1
ATOM 1740 O O . HIS B 1 87 ? -16.180 21.825 26.305 1.00 115.10 85 HIS B O 1
ATOM 1747 N N . TYR B 1 91 ? -13.837 23.489 21.348 1.00 108.55 89 TYR B N 1
ATOM 1748 C CA . TYR B 1 91 ? -13.043 22.442 20.713 1.00 107.74 89 TYR B CA 1
ATOM 1749 C C . TYR B 1 91 ? -12.160 23.010 19.598 1.00 108.22 89 TYR B C 1
ATOM 1750 O O . TYR B 1 91 ? -11.233 22.344 19.129 1.00 106.53 89 TYR B O 1
ATOM 1759 N N . GLY B 1 92 ? -12.461 24.241 19.183 1.00 109.46 90 GLY B N 1
ATOM 1760 C CA . GLY B 1 92 ? -11.710 24.939 18.137 1.00 107.58 90 GLY B CA 1
ATOM 1761 C C . GLY B 1 92 ? -12.144 24.555 16.735 1.00 105.27 90 GLY B C 1
ATOM 1762 O O . GLY B 1 92 ? -13.284 24.138 16.519 1.00 104.23 90 GLY B O 1
ATOM 1763 N N . ASP B 1 93 ? -11.227 24.700 15.779 1.00 103.52 91 ASP B N 1
ATOM 1764 C CA . ASP B 1 93 ? -11.438 24.222 14.409 1.00 101.12 91 ASP B CA 1
ATOM 1765 C C . ASP B 1 93 ? -10.918 22.791 14.237 1.00 93.07 91 ASP B C 1
ATOM 1766 O O . ASP B 1 93 ? -10.578 22.368 13.129 1.00 95.64 91 ASP B O 1
ATOM 1771 N N . ASP B 1 94 ? -10.876 22.054 15.345 1.00 80.42 92 ASP B N 1
ATOM 1772 C CA . ASP B 1 94 ? -10.328 20.706 15.374 1.00 67.40 92 ASP B CA 1
ATOM 1773 C C . ASP B 1 94 ? -11.388 19.641 15.139 1.00 53.40 92 ASP B C 1
ATOM 1774 O O . ASP B 1 94 ? -12.539 19.775 15.557 1.00 60.21 92 ASP B O 1
ATOM 1779 N N . GLU B 1 95 ? -10.966 18.574 14.479 1.00 38.77 93 GLU B N 1
ATOM 1780 C CA . GLU B 1 95 ? -11.860 17.555 13.968 1.00 36.75 93 GLU B CA 1
ATOM 1781 C C . GLU B 1 95 ? -11.137 16.231 14.108 1.00 34.00 93 GLU B C 1
ATOM 1782 O O . GLU B 1 95 ? -9.957 16.138 13.794 1.00 37.58 93 GLU B O 1
ATOM 1788 N N . HIS B 1 96 ? -11.832 15.211 14.592 1.00 25.34 94 HIS B N 1
ATOM 1789 C CA . HIS B 1 96 ? -11.268 13.866 14.639 1.00 21.87 94 HIS B CA 1
ATOM 1790 C C . HIS B 1 96 ? -12.363 12.853 14.357 1.00 32.60 94 HIS B C 1
ATOM 1791 O O . HIS B 1 96 ? -13.531 13.132 14.578 1.00 37.75 94 HIS B O 1
ATOM 1798 N N . PHE B 1 97 ? -11.984 11.685 13.853 1.00 28.10 95 PHE B N 1
ATOM 1799 C CA . PHE B 1 97 ? -12.953 10.658 13.513 1.00 26.40 95 PHE B CA 1
ATOM 1800 C C . PHE B 1 97 ? -12.473 9.301 14.020 1.00 23.32 95 PHE B C 1
ATOM 1801 O O . PHE B 1 97 ? -11.475 8.779 13.516 1.00 27.49 95 PHE B O 1
ATOM 1809 N N . PRO B 1 98 ? -13.164 8.741 15.037 1.00 31.40 96 PRO B N 1
ATOM 1810 C CA . PRO B 1 98 ? -12.864 7.406 15.566 1.00 33.68 96 PRO B CA 1
ATOM 1811 C C . PRO B 1 98 ? -12.817 6.369 14.449 1.00 28.94 96 PRO B C 1
ATOM 1812 O O . PRO B 1 98 ? -13.709 6.337 13.602 1.00 33.00 96 PRO B O 1
ATOM 1816 N N . SER B 1 99 ? -11.759 5.563 14.439 1.00 30.83 97 SER B N 1
ATOM 1817 C CA . SER B 1 99 ? -11.568 4.497 13.449 1.00 35.42 97 SER B CA 1
ATOM 1818 C C . SER B 1 99 ? -12.742 3.508 13.371 1.00 24.61 97 SER B C 1
ATOM 1819 O O . SER B 1 99 ? -13.090 3.050 12.288 1.0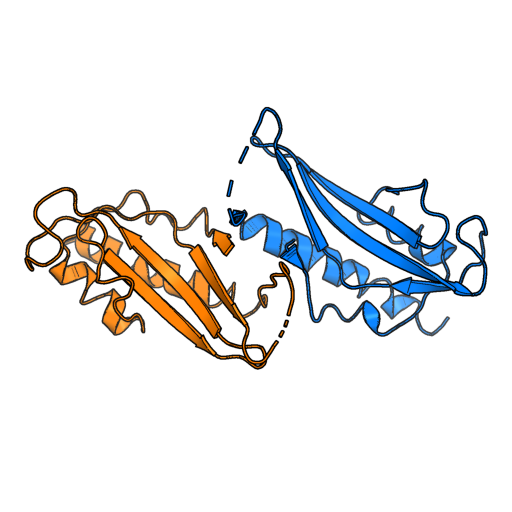0 29.47 97 SER B O 1
ATOM 1822 N N . SER B 1 100 ? -13.331 3.179 14.521 1.00 35.0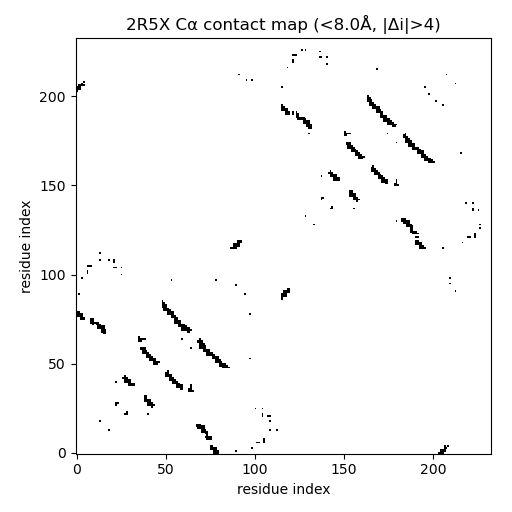1 98 SER B N 1
ATOM 1823 C CA . SER B 1 100 ? -14.449 2.237 14.587 1.00 34.19 98 SER B CA 1
ATOM 1824 C C . SER B 1 100 ? -15.662 2.793 13.855 1.00 30.11 98 SER B C 1
ATOM 1825 O O . SER B 1 100 ? -16.311 2.080 13.095 1.00 36.83 98 SER B O 1
ATOM 1828 N N . LEU B 1 101 ? -15.940 4.076 14.072 1.00 30.62 99 LEU B N 1
ATOM 1829 C CA . LEU B 1 101 ? -17.037 4.765 13.397 1.00 30.69 99 LEU B CA 1
ATOM 1830 C C . LEU B 1 101 ? -16.832 4.888 11.893 1.00 29.83 99 LEU B C 1
ATOM 1831 O O . LEU B 1 101 ? -17.780 4.721 11.128 1.00 37.67 99 LEU B O 1
ATOM 1836 N N . VAL B 1 102 ? -15.600 5.167 11.477 1.00 24.83 100 VAL B N 1
ATOM 1837 C CA . VAL B 1 102 ? -15.257 5.193 10.054 1.00 30.22 100 VAL B CA 1
ATOM 1838 C C . VAL B 1 102 ? -15.552 3.836 9.396 1.00 39.39 100 VAL B C 1
ATOM 1839 O O . VAL B 1 102 ? -16.136 3.797 8.307 1.00 41.41 100 VAL B O 1
ATOM 1843 N N . SER B 1 103 ? -15.183 2.740 10.072 1.00 35.47 101 SER B N 1
ATOM 1844 C CA A SER B 1 103 ? -15.411 1.394 9.538 0.50 33.08 101 SER B CA 1
ATOM 1845 C CA B SER B 1 103 ? -15.409 1.387 9.551 0.50 32.84 101 SER B CA 1
ATOM 1846 C C . SER B 1 103 ? -16.897 1.028 9.534 1.00 27.61 101 SER B C 1
ATOM 1847 O O . SER B 1 103 ? -17.391 0.445 8.572 1.00 35.11 101 SER B O 1
ATOM 1852 N N . GLN B 1 104 ? -17.599 1.386 10.606 1.00 20.48 102 GLN B N 1
ATOM 1853 C CA . GLN B 1 104 ? -19.045 1.214 10.706 1.00 32.59 102 GLN B CA 1
ATOM 1854 C C . GLN B 1 104 ? -19.762 1.974 9.590 1.00 40.42 102 GLN B C 1
ATOM 1855 O O . GLN B 1 104 ? -20.694 1.443 8.984 1.00 40.61 102 GLN B O 1
ATOM 1861 N N . CYS B 1 105 ? -19.301 3.193 9.300 1.00 27.05 103 CYS B N 1
ATOM 1862 C CA . CYS B 1 105 ? -19.882 3.996 8.224 1.00 20.82 103 CYS B CA 1
ATOM 1863 C C . CYS B 1 105 ? -19.651 3.364 6.857 1.00 26.85 103 CYS B C 1
ATOM 1864 O O . CYS B 1 105 ? -20.567 3.304 6.034 1.00 28.99 103 CYS B O 1
ATOM 1867 N N . GLN B 1 106 ? -18.440 2.859 6.644 1.00 22.14 104 GLN B N 1
ATOM 1868 C CA . GLN B 1 106 ? -18.094 2.141 5.422 1.00 28.37 104 GLN B CA 1
ATOM 1869 C C . GLN B 1 106 ? -18.939 0.893 5.197 1.00 29.45 104 GLN B C 1
ATOM 1870 O O . GLN B 1 106 ? -19.260 0.557 4.055 1.00 34.99 104 GLN B O 1
ATOM 1876 N N . ASN B 1 107 ? -19.301 0.217 6.283 1.00 29.07 105 ASN B N 1
ATOM 1877 C CA . ASN B 1 107 ? -20.174 -0.949 6.207 1.00 35.66 105 ASN B CA 1
ATOM 1878 C C . ASN B 1 107 ? -21.608 -0.582 5.844 1.00 37.53 105 ASN B C 1
ATOM 1879 O O . ASN B 1 107 ? -22.236 -1.255 5.024 1.00 26.42 105 ASN B O 1
ATOM 1884 N N . VAL B 1 108 ? -22.114 0.490 6.450 1.00 28.28 106 VAL B N 1
ATOM 1885 C CA . VAL B 1 108 ? -23.424 1.024 6.099 1.00 28.25 106 VAL B CA 1
ATOM 1886 C C . VAL B 1 108 ? -23.493 1.440 4.613 1.00 29.97 106 VAL B C 1
ATOM 1887 O O . VAL B 1 108 ? -24.455 1.106 3.926 1.00 28.09 106 VAL B O 1
ATOM 1891 N N . LEU B 1 109 ? -22.466 2.128 4.115 1.00 20.22 107 LEU B N 1
ATOM 1892 C CA . LEU B 1 109 ? -22.459 2.581 2.725 1.00 27.29 107 LEU B CA 1
ATOM 1893 C C . LEU B 1 109 ? -22.447 1.416 1.726 1.00 21.57 107 LEU B C 1
ATOM 1894 O O . LEU B 1 109 ? -23.063 1.508 0.668 1.00 29.60 107 LEU B O 1
ATOM 1899 N N . ALA B 1 110 ? -21.760 0.329 2.081 1.00 25.72 108 ALA B N 1
ATOM 1900 C CA . ALA B 1 110 ? -21.754 -0.908 1.282 1.00 32.77 108 ALA B CA 1
ATOM 1901 C C . ALA B 1 110 ? -23.137 -1.570 1.244 1.00 33.20 108 ALA B C 1
ATOM 1902 O O . ALA B 1 110 ? -23.526 -2.165 0.233 1.00 34.78 108 ALA B O 1
ATOM 1904 N N . GLN B 1 111 ? -23.879 -1.447 2.316 1.00 30.56 109 GLN B N 1
ATOM 1905 C CA . GLN B 1 111 ? -25.244 -1.891 2.366 1.00 33.84 109 GLN B CA 1
ATOM 1906 C C . GLN B 1 111 ? -26.142 -1.046 1.505 1.00 33.67 109 GLN B C 1
ATOM 1907 O O . GLN B 1 111 ? -27.026 -1.538 0.872 1.00 35.63 109 GLN B O 1
ATOM 1913 N N . VAL B 1 112 ? -25.914 0.246 1.520 1.00 29.48 110 VAL B N 1
ATOM 19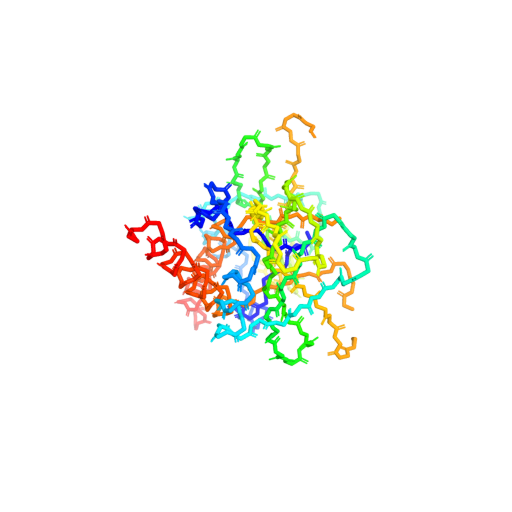14 C CA . VAL B 1 112 ? -26.678 1.141 0.649 1.00 27.82 110 VAL B CA 1
ATOM 1915 C C . VAL B 1 112 ? -26.463 0.723 -0.803 1.00 22.88 110 VAL B C 1
ATOM 1916 O O . VAL B 1 112 ? -27.427 0.540 -1.546 1.00 27.85 110 VAL B O 1
ATOM 1920 N N . LYS B 1 113 ? -25.218 0.567 -1.186 1.00 22.96 111 LYS B N 1
ATOM 1921 C CA . LYS B 1 113 ? -24.849 0.135 -2.508 1.00 23.47 111 LYS B CA 1
ATOM 1922 C C . LYS B 1 113 ? -25.449 -1.191 -2.927 1.00 28.23 111 LYS B C 1
ATOM 1923 O O . LYS B 1 113 ? -25.918 -1.311 -4.000 1.00 31.44 111 LYS B O 1
ATOM 1929 N N . SER B 1 114 ? -25.416 -2.163 -2.050 1.00 23.81 112 SER B N 1
ATOM 1930 C CA A SER B 1 114 ? -25.966 -3.487 -2.330 0.50 29.81 112 SER B CA 1
ATOM 1931 C CA B SER B 1 114 ? -25.970 -3.489 -2.320 0.50 28.70 112 SER B CA 1
ATOM 1932 C C . SER B 1 114 ? -27.466 -3.416 -2.608 1.00 27.97 112 SER B C 1
ATOM 1933 O O . SER B 1 114 ? -27.955 -4.071 -3.522 1.00 36.74 112 SER B O 1
ATOM 1938 N N . GLU B 1 115 ? -28.178 -2.601 -1.824 1.00 25.09 113 GLU B N 1
ATOM 1939 C CA . GLU B 1 115 ? -29.614 -2.378 -2.011 1.00 31.34 113 GLU B CA 1
ATOM 1940 C C . GLU B 1 115 ? -29.919 -1.739 -3.346 1.00 27.30 113 GLU B C 1
ATOM 1941 O O . GLU B 1 115 ? -30.898 -2.102 -3.989 1.00 35.68 113 GLU B O 1
ATOM 1947 N N . LEU B 1 116 ? -29.073 -0.789 -3.753 1.00 30.90 114 LEU B N 1
ATOM 1948 C CA . LEU B 1 116 ? -29.218 -0.113 -5.039 1.00 36.81 114 LEU B CA 1
ATOM 1949 C C . LEU B 1 116 ? -28.952 -1.057 -6.210 1.00 33.88 114 LEU B C 1
ATOM 1950 O O . LEU B 1 116 ? -29.631 -0.978 -7.234 1.00 37.29 114 LEU B O 1
ATOM 1955 N N . GLU B 1 117 ? -27.977 -1.952 -6.041 1.00 40.67 115 GLU B N 1
ATOM 1956 C CA . GLU B 1 117 ? -27.649 -2.957 -7.062 1.00 46.90 115 GLU B CA 1
ATOM 1957 C C . GLU B 1 117 ? -28.774 -3.975 -7.253 1.00 45.98 115 GLU B C 1
ATOM 1958 O O . GLU B 1 117 ? -29.003 -4.450 -8.371 1.00 43.06 115 GLU B O 1
ATOM 1964 N N . LYS B 1 118 ? -29.472 -4.292 -6.160 1.00 38.73 116 LYS B N 1
ATOM 1965 C CA . LYS B 1 118 ? -30.633 -5.181 -6.198 1.00 39.40 116 LYS B CA 1
ATOM 1966 C C . LYS B 1 118 ? -31.778 -4.604 -7.019 1.00 45.03 116 LYS B C 1
ATOM 1967 O O . LYS B 1 118 ? -32.467 -5.341 -7.715 1.00 44.03 116 LYS B O 1
ATOM 1973 N N . ILE B 1 119 ? -31.972 -3.292 -6.932 1.00 35.18 117 ILE B N 1
ATOM 1974 C CA . ILE B 1 119 ? -32.990 -2.614 -7.726 1.00 44.88 117 ILE B CA 1
ATOM 1975 C C . ILE B 1 119 ? -32.600 -2.568 -9.199 1.00 60.06 117 ILE B C 1
ATOM 1976 O O . ILE B 1 119 ? -33.455 -2.655 -10.080 1.00 68.06 117 ILE B O 1
ATOM 1981 N N . LYS B 1 120 ? -31.304 -2.431 -9.460 1.00 70.76 118 LYS B N 1
ATOM 1982 C CA . LYS B 1 120 ? -30.785 -2.492 -10.821 1.00 78.49 118 LYS B CA 1
ATOM 1983 C C . LYS B 1 120 ? -31.099 -3.835 -11.471 1.00 85.65 118 LYS B C 1
ATOM 1984 O O . LYS B 1 120 ? -31.505 -3.895 -12.632 1.00 95.02 118 LYS B O 1
ATOM 1990 N N . GLU B 1 121 ? -30.910 -4.912 -10.714 1.00 88.76 119 GLU B N 1
ATOM 1991 C CA . GLU B 1 121 ? -31.094 -6.259 -11.240 1.00 92.49 119 GLU B CA 1
ATOM 1992 C C . GLU B 1 121 ? -32.537 -6.488 -11.678 1.00 90.18 119 GLU B C 1
ATOM 1993 O O . GLU B 1 121 ? -32.792 -6.925 -12.800 1.00 90.62 119 GLU B O 1
ATOM 1999 N N . GLU B 1 122 ? -33.475 -6.188 -10.787 1.00 95.84 120 GLU B N 1
ATOM 2000 C CA . GLU B 1 122 ? -34.879 -6.066 -11.163 1.00 98.66 120 GLU B CA 1
ATOM 2001 C C . GLU B 1 122 ? -35.205 -6.944 -12.367 1.00 101.01 120 GLU B C 1
ATOM 2002 O O . GLU B 1 122 ? -35.868 -6.504 -13.307 1.00 103.06 120 GLU B O 1
#

CATH classification: 3.30.310.100

Organism: Geobacillus kaustophilus (strain HTA426) (NCBI:txid235909)

Solvent-accessible surface area: 13195 Å² total; per-residue (Å²): 51,1,50,10,60,146,29,16,0,41,125,16,62,12,38,5,26,93,0,47,91,5,1,137,140,19,41,5,88,72,16,15,128,216,43,174,116,98,1,1,4,7,74,116,30,114,55,188,86,8,29,7,57,0,56,0,31,0,74,27,91,90,52,76,17,127,42,182,110,0,39,0,45,0,41,30,0,50,0,5,42,108,110,158,106,204,154,64,67,2,6,6,49,12,1,37,80,0,39,96,10,0,62,77,0,42,50,32,4,81,135,48,110,170,157,6,0,51,3,67,139,28,27,0,43,117,3,66,9,62,4,12,99,0,47,87,13,0,135,214,26,43,6,78,72,20,17,127,217,31,176,106,102,1,1,4,12,69,124,27,126,46,188,24,10,38,0,54,0,53,0,38,0,87,21,90,110,53,71,16,115,38,150,153,4,49,0,52,0,52,51,0,37,0,4,60,116,20,133,91,175,115,72,132,43,16,10,9,38,68,65,17,4,56,81,0,75,95,8,3,62,77,0,45,49,60,5,72,128,40,128,149,143

Nearest PDB structures (foldseek):
  2r5x-assembly1_A  TM=1.009E+00  e=1.182E-22  Geobacillus kaustophilus HTA426
  2r5x-assembly2_B  TM=9.873E-01  e=9.156E-21  Geobacillus kaustophilus HTA426
  2pww-assembly1_A  TM=9.218E-01  e=6.620E-13  Shouchella clausii KSM-K16
  7zkg-assembly1_A  TM=3.056E-01  e=1.458E+00  Streptomyces griseofuscus
  5kku-assembly1_A  TM=2.233E-01  e=2.188E+00  Bacillus amyloliquefaciens

Secondary structure (DSSP, 8-state):
-EE--SSSGGG-EEEHHHHHHHHHHTT-EEE-TT-SSEEEEEEEEEETTEEEEEEEEEEEEEE-TTSSSEEEEE---EEEEEETT--PPEEHHHHHHHHHHHHHHHHHHHTTTT-/-EE---SSGGG-EEEHHHHHHHHHHTT-EEE-TT-SSEEEEEEEEEETTEEEEEEEEEEEEEE-TTSS-EEEEE---EEEEEE----TT-B---HHHHHHHHHHHHHHHHHHHHHHH-

Foldseek 3Di:
DAWDPDLCQQVDKDWPLLLVVLLVVLQWDWPPVVDWFKTKTWHWDADPFGIKIWIKMWGFPADTPPDNGTITRIDIIGIDDDGPPPVDDDDPVVVVVSSVSSNSSSVSCVVVRVD/DFWDDPLPQQVDKDQQLLLVVLLVVLQWDWPPVVDWFKTKTWHWDADPFGIKIWIKMWGFPPDIDPPSGTITGTDTIGMDDDGPPDPPPDDDDDPVVVVVSSVSSNSSVVSRVVVVVD

B-factor: mean 44.07, std 23.08, range [2.23, 141.38]

Radius of gyration: 21.76 Å; Cα contacts (8 Å, |Δi|>4): 435; chains: 2; bounding box: 64×33×43 Å

InterPro domains:
  IPR014967 Uncharacterised protein family, YugN-like [PF08868] (6-105)
  IPR036491 YugN-like superfamily [G3DSA:3.30.310.100] (1-119)
  IPR036491 YugN-like superfamily [SSF160755] (1-114)

Sequence (233 aa):
SSLKFENTGLENQTVELSRLDDDIMERRLGFVRRAAQWDYERVTYDRKYVVKEGTYYLRVQGYAIEGNVDSRYALIKLLTPIMGKHYYPHDEHFPSSLVSQCQNVLAQVKSSELEKIKEESLKFEENTGLENQQTVEELSRLDDDIMERLGFVRRAAQWDYERVTYDRKYVVKEGTYYLRVQGYYAIEGNVDSRRYALIKLLTPIMGKHYYPHYGDDEHFPSSLVSSQCQNVLAQVKSSELEKIKEE